Protein 3D9O (pdb70)

Foldseek 3Di:
DLLVVLLVLVVVCVADPDDPVSVVNLVSQVVCVVVNLSVLVSLLVCLQPDDLRCLLVSVVSLLSNLVVQCVPPNLVRRPRLVSNLVCVVVSLVSSVSHPPVCLVSVVVSLVVCPVVVSDDCVSSVVSVCSVVD/DLVVLLLVLVVVCVADPDDPVSVSNLVSCVVVVVPVLSSLVSLLVCLQDDDLRCLLVSVVSLVSNLVVQCVPVNLVRRPRQVSNLPCVVVSLVSSVSHPPVCLVVVVVSLVVCVVVVSDPPVSSVVSNCSVVVVD/DDDDPVDDD

Nearest PDB structures (foldseek):
  3d9n-assembly1_A  TM=1.002E+00  e=9.506E-17  Homo sapiens
  3d9p-assembly2_A  TM=1.001E+00  e=1.555E-16  Homo sapiens
  3d9i-assembly2_B  TM=9.993E-01  e=6.163E-16  Homo sapiens
  6xkb-assembly4_D  TM=1.001E+00  e=2.590E-14  Homo sapiens
  2diw-assembly1_A  TM=9.611E-01  e=1.079E-13  Homo sapiens

Secondary structure (DSSP, 8-state):
-HHHHHHHHHHT---PSPPS---HHHHHHHHTGGGHHHHHHHHHHHHHHS-GGGHHHHHHHHHHHHHHHHHHH-TTT-SHHHHHHTTHHHHHHHHTTS-GGGHHHHHHHHHHHHHTTSS-HHHHHHHH--TT-/-HHHHHHHHHHT---PSPBS---HHHHHHHHTGGGHHHHHHHHHHHHHHS-GGGHHHHHHHHHHHHHHHHHHH-TTT-SHHHHHHHTHHHHHHHHTTS-GGGHHHHHHHHHHHHHTTSS-HHHHHHHH--TTTT-/-B--TTS--

InterPro domains:
  IPR000504 RNA recognition motif domain [PF00076] (479-544)
  IPR000504 RNA recognition motif domain [PS50102] (477-551)
  IPR000504 RNA recognition motif domain [SM00360] (478-547)
  IPR006569 CID domain [PF04818] (6-131)
  IPR006569 CID domain [PS51391] (1-139)
  IPR006569 CID domain [SM00582] (6-136)
  IPR008942 ENTH/VHS [G3DSA:1.25.40.90] (1-138)
  IPR008942 ENTH/VHS [SSF48464] (1-141)
  IPR012677 Nucleotide-binding alpha-beta plait domain superfamily [G3DSA:3.30.70.330] (363-560)
  IPR034370 SCAF8, RNA recognition motif [cd12462] (475-553)
  IPR035979 RNA-binding domain superfamily [SSF54928] (420-549)
  IPR051485 SR-related and CTD-associated factor [PTHR23140] (10-1185)

B-factor: mean 33.71, std 6.01, range [18.63, 78.08]

Structure (mmCIF, N/CA/C/O backbone):
data_3D9O
#
_entry.id   3D9O
#
_cell.length_a   57.444
_cell.length_b   57.444
_cell.length_c   107.675
_cell.angle_alpha   90.00
_cell.angle_beta   90.00
_cell.angle_gamma   90.00
#
_symmetry.space_group_name_H-M   'P 43'
#
loop_
_entity.id
_entity.type
_entity.pdbx_description
1 polymer 'RNA-binding protein 16'
2 polymer CTD-PEPTIDE
3 non-polymer 'AMMONIUM ION'
4 non-polymer 'SULFATE ION'
5 water water
#
loop_
_atom_site.group_PDB
_atom_site.id
_atom_site.type_symbol
_atom_site.label_atom_id
_atom_site.label_alt_id
_atom_site.label_comp_id
_atom_site.label_asym_id
_atom_site.label_entity_id
_atom_site.label_seq_id
_atom_site.pdbx_PDB_ins_code
_atom_site.Cartn_x
_atom_site.Cartn_y
_atom_site.Cartn_z
_atom_site.occupancy
_atom_site.B_iso_or_equiv
_atom_site.auth_seq_id
_atom_site.auth_comp_id
_atom_site.auth_asym_id
_atom_site.auth_atom_id
_atom_site.pd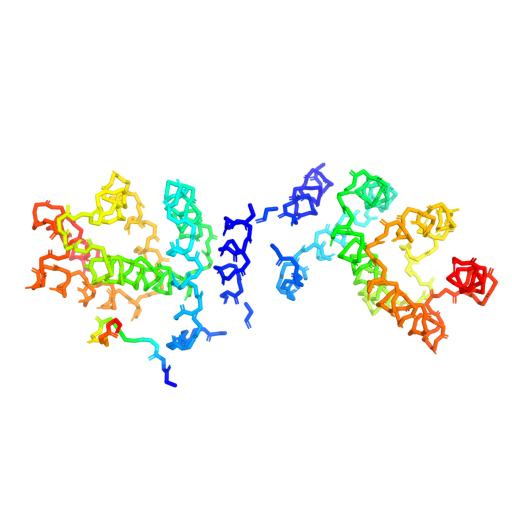bx_PDB_model_num
ATOM 1 N N . GLU A 1 2 ? 56.448 7.456 0.419 1.00 42.09 2 GLU A N 1
ATOM 2 C CA . GLU A 1 2 ? 55.844 6.721 -0.745 1.00 42.00 2 GLU A CA 1
ATOM 3 C C . GLU A 1 2 ? 54.488 6.143 -0.334 1.00 41.82 2 GLU A C 1
ATOM 4 O O . GLU A 1 2 ? 53.448 6.783 -0.518 1.00 41.74 2 GLU A O 1
ATOM 10 N N . ALA A 1 3 ? 54.507 4.941 0.236 1.00 41.75 3 ALA A N 1
ATOM 11 C CA . ALA A 1 3 ? 53.307 4.347 0.833 1.00 41.69 3 ALA A CA 1
ATOM 12 C C . ALA A 1 3 ? 52.740 5.220 1.960 1.00 41.54 3 ALA A C 1
ATOM 13 O O . ALA A 1 3 ? 51.526 5.228 2.193 1.00 41.72 3 ALA A O 1
ATOM 15 N N . VAL A 1 4 ? 53.617 5.960 2.645 1.00 41.40 4 VAL A N 1
ATOM 16 C CA . VAL A 1 4 ? 53.204 6.778 3.796 1.00 41.37 4 VAL A CA 1
ATOM 17 C C . VAL A 1 4 ? 52.618 8.125 3.336 1.00 40.88 4 VAL A C 1
ATOM 18 O O . VAL A 1 4 ? 51.683 8.633 3.958 1.00 41.22 4 VAL A O 1
ATOM 22 N N . LYS A 1 5 ? 53.160 8.688 2.249 1.00 40.46 5 LYS A N 1
ATOM 23 C CA . LYS A 1 5 ? 52.566 9.869 1.582 1.00 39.58 5 LYS A CA 1
ATOM 24 C C . LYS A 1 5 ? 51.058 9.662 1.355 1.00 38.77 5 LYS A C 1
ATOM 25 O O . LYS A 1 5 ? 50.241 10.541 1.734 1.00 38.97 5 LYS A O 1
ATOM 31 N N . THR A 1 6 ? 50.716 8.466 0.839 1.00 37.37 6 THR A N 1
ATOM 32 C CA . THR A 1 6 ? 49.331 8.032 0.602 1.00 36.04 6 THR A CA 1
ATOM 33 C C . THR A 1 6 ? 48.515 7.786 1.884 1.00 34.99 6 THR A C 1
ATOM 34 O O . THR A 1 6 ? 47.358 8.214 1.967 1.00 34.29 6 THR A O 1
ATOM 38 N N . PHE A 1 7 ? 49.097 7.083 2.864 1.00 34.18 7 PHE A N 1
ATOM 39 C CA . PHE A 1 7 ? 48.392 6.811 4.126 1.00 33.02 7 PHE A CA 1
ATOM 40 C C . PHE A 1 7 ? 48.039 8.102 4.873 1.00 32.78 7 PHE A C 1
ATOM 41 O O . PHE A 1 7 ? 46.924 8.249 5.366 1.00 32.85 7 PHE A O 1
ATOM 49 N N . ASN A 1 8 ? 49.005 9.019 4.965 1.00 32.45 8 ASN A N 1
ATOM 50 C CA . ASN A 1 8 ? 48.765 10.364 5.486 1.00 32.59 8 ASN A CA 1
ATOM 51 C C . ASN A 1 8 ? 47.600 11.071 4.786 1.00 32.48 8 ASN A C 1
ATOM 52 O O . ASN A 1 8 ? 46.785 11.715 5.444 1.00 32.26 8 ASN A O 1
ATOM 57 N N . SER A 1 9 ? 47.534 10.933 3.459 1.00 32.53 9 SER A N 1
ATOM 58 C CA . SER A 1 9 ? 46.430 11.481 2.653 1.00 32.82 9 SER A CA 1
ATOM 59 C C . SER A 1 9 ? 45.056 10.935 3.066 1.00 33.01 9 SER A C 1
ATOM 60 O O . SER A 1 9 ? 44.072 11.734 3.216 1.00 32.86 9 SER A O 1
ATOM 63 N N . GLU A 1 10 ? 44.999 9.582 3.251 1.00 32.68 10 GLU A N 1
ATOM 64 C CA . GLU A 1 10 ? 43.729 8.945 3.626 1.00 32.90 10 GLU A CA 1
ATOM 65 C C . GLU A 1 10 ? 43.307 9.315 5.045 1.00 32.71 10 GLU A C 1
ATOM 66 O O . GLU A 1 10 ? 42.120 9.676 5.270 1.00 32.37 10 GLU A O 1
ATOM 72 N N . LEU A 1 11 ? 44.291 9.218 5.984 1.00 32.29 11 LEU A N 1
ATOM 73 C CA . LEU A 1 11 ? 44.072 9.573 7.394 1.00 31.99 11 LEU A CA 1
ATOM 74 C C . LEU A 1 11 ? 43.590 11.015 7.593 1.00 32.43 11 LEU A C 1
ATOM 75 O O . LEU A 1 11 ? 42.577 11.255 8.242 1.00 32.46 11 LEU A O 1
ATOM 80 N N . TYR A 1 12 ? 44.323 11.976 7.049 1.00 32.73 12 TYR A N 1
ATOM 81 C CA . TYR A 1 12 ? 43.976 13.379 7.261 1.00 33.59 12 TYR A CA 1
ATOM 82 C C . TYR A 1 12 ? 42.722 13.820 6.501 1.00 34.34 12 TYR A C 1
ATOM 83 O O . TYR A 1 12 ? 42.128 14.839 6.843 1.00 34.36 12 TYR A O 1
ATOM 92 N N . SER A 1 13 ? 42.306 13.030 5.510 1.00 35.19 13 SER A N 1
ATOM 93 C CA . SER A 1 13 ? 41.033 13.269 4.810 1.00 36.63 13 SER A CA 1
ATOM 94 C C . SER A 1 13 ? 39.800 13.028 5.703 1.00 37.42 13 SER A C 1
ATOM 95 O O . SER A 1 13 ? 38.668 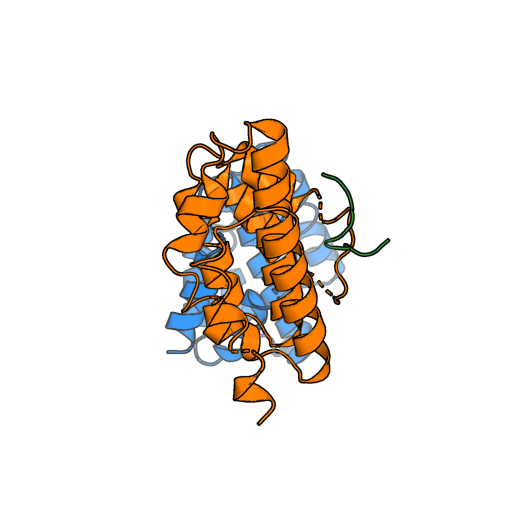13.276 5.282 1.00 37.62 13 SER A O 1
ATOM 98 N N . LEU A 1 14 ? 40.030 12.561 6.933 1.00 38.83 14 LEU A N 1
ATOM 99 C CA . LEU A 1 14 ? 38.970 12.442 7.938 1.00 40.12 14 LEU A CA 1
ATOM 100 C C . LEU A 1 14 ? 38.373 13.794 8.341 1.00 41.73 14 LEU A C 1
ATOM 101 O O . LEU A 1 14 ? 37.213 13.873 8.761 1.00 41.40 14 LEU A O 1
ATOM 114 N N . ASP A 1 16 ? 37.525 16.289 6.603 1.00 46.17 16 ASP A N 1
ATOM 115 C CA . ASP A 1 16 ? 36.520 16.785 5.673 1.00 46.32 16 ASP A CA 1
ATOM 116 C C . ASP A 1 16 ? 35.145 16.187 5.985 1.00 46.41 16 ASP A C 1
ATOM 117 O O . ASP A 1 16 ? 34.177 16.433 5.259 1.00 46.10 16 ASP A O 1
ATOM 130 N N . LYS A 1 18 ? 31.976 14.551 8.895 1.00 44.26 18 LYS A N 1
ATOM 131 C CA . LYS A 1 18 ? 31.288 14.630 10.180 1.00 43.16 18 LYS A CA 1
ATOM 132 C C . LYS A 1 18 ? 31.089 13.186 10.710 1.00 42.42 18 LYS A C 1
ATOM 133 O O . LYS A 1 18 ? 30.444 12.402 10.120 1.00 42.13 18 LYS A O 1
ATOM 139 N N . PRO A 1 19 ? 31.821 12.853 11.830 1.00 41.41 19 PRO A N 1
ATOM 140 C CA . PRO A 1 19 ? 31.738 11.542 12.503 1.00 40.78 19 PRO A CA 1
ATOM 141 C C . PRO A 1 19 ? 30.301 11.193 12.957 1.00 40.15 19 PRO A C 1
ATOM 142 O O . PRO A 1 19 ? 29.502 12.103 13.197 1.00 39.95 19 PRO A O 1
ATOM 146 N N . PRO A 1 20 ? 29.962 9.884 13.076 1.00 39.68 20 PRO A N 1
ATOM 147 C CA . PRO A 1 20 ? 30.815 8.697 12.909 1.00 39.23 20 PRO A CA 1
ATOM 148 C C . PRO A 1 20 ? 31.339 8.531 11.481 1.00 38.75 20 PRO A C 1
ATOM 149 O O . PRO A 1 20 ? 30.646 8.872 10.511 1.00 38.57 20 PRO A O 1
ATOM 153 N N . ILE A 1 21 ? 32.569 8.036 11.383 1.00 38.29 21 ILE A N 1
ATOM 154 C CA . ILE A 1 21 ? 33.243 7.781 10.111 1.00 37.94 21 ILE A CA 1
ATOM 155 C C . ILE A 1 21 ? 32.740 6.473 9.492 1.00 38.27 21 ILE A C 1
ATOM 156 O O . ILE A 1 21 ? 32.536 5.484 10.199 1.00 38.19 21 ILE A O 1
ATOM 161 N N . SER A 1 22 ? 32.551 6.489 8.173 1.00 38.51 22 SER A N 1
ATOM 162 C CA . SER A 1 22 ? 32.063 5.334 7.420 1.00 38.64 22 SER A CA 1
ATOM 163 C C . SER A 1 22 ? 33.024 4.152 7.484 1.00 38.71 22 SER A C 1
ATOM 164 O O . SER A 1 22 ? 34.240 4.341 7.513 1.00 38.53 22 SER A O 1
ATOM 167 N N . LYS A 1 23 ? 32.464 2.941 7.488 1.00 39.03 23 LYS A N 1
ATOM 168 C CA . LYS A 1 23 ? 33.248 1.703 7.475 1.00 39.02 23 LYS A CA 1
ATOM 169 C C . LYS A 1 23 ? 34.187 1.671 6.274 1.00 38.11 23 LYS A C 1
ATOM 170 O O . LYS A 1 23 ? 35.345 1.282 6.393 1.00 38.22 23 LYS A O 1
ATOM 176 N N . ALA A 1 24 ? 33.676 2.101 5.126 1.00 37.42 24 ALA A N 1
ATOM 177 C CA . ALA A 1 24 ? 34.450 2.133 3.888 1.00 36.62 24 ALA A CA 1
ATOM 178 C C . ALA A 1 24 ? 35.729 2.963 4.007 1.00 35.81 24 ALA A C 1
ATOM 179 O O . ALA A 1 24 ? 36.786 2.540 3.546 1.00 35.59 24 ALA A O 1
ATOM 181 N N . LYS A 1 25 ? 35.620 4.147 4.605 1.00 34.91 25 LYS A N 1
ATOM 182 C CA . LYS A 1 25 ? 36.774 5.023 4.794 1.00 34.61 25 LYS A CA 1
ATOM 183 C C . LYS A 1 25 ? 37.777 4.423 5.781 1.00 34.33 25 LYS A C 1
ATOM 184 O O . LYS A 1 25 ? 38.987 4.481 5.552 1.00 34.05 25 LYS A O 1
ATOM 203 N N . THR A 1 27 ? 38.231 1.303 6.383 1.00 34.15 27 THR A N 1
ATOM 204 C CA . THR A 1 27 ? 38.840 0.177 5.657 1.00 33.67 27 THR A CA 1
ATOM 205 C C . THR A 1 27 ? 39.948 0.679 4.728 1.00 32.96 27 THR A C 1
ATOM 206 O O . THR A 1 27 ? 41.034 0.113 4.684 1.00 32.95 27 THR A O 1
ATOM 210 N N . GLN A 1 28 ? 39.672 1.755 3.994 1.00 32.58 28 GLN A N 1
ATOM 211 C CA . GLN A 1 28 ? 40.684 2.363 3.135 1.00 31.99 28 GLN A CA 1
ATOM 212 C C . GLN A 1 28 ? 41.904 2.868 3.920 1.00 31.24 28 GLN A C 1
ATOM 213 O O . GLN A 1 28 ? 43.045 2.689 3.483 1.00 30.99 28 GLN A O 1
ATOM 219 N N . ILE A 1 29 ? 41.670 3.465 5.090 1.00 30.12 29 ILE A N 1
ATOM 220 C CA . ILE A 1 29 ? 42.763 3.868 5.984 1.00 29.34 29 ILE A CA 1
ATOM 221 C C . ILE A 1 29 ? 43.550 2.642 6.432 1.00 28.68 29 ILE A C 1
ATOM 222 O O . ILE A 1 29 ? 44.784 2.620 6.384 1.00 27.54 29 ILE A O 1
ATOM 227 N N . THR A 1 30 ? 42.833 1.610 6.857 1.00 28.63 30 THR A N 1
ATOM 228 C CA . THR A 1 30 ? 43.492 0.426 7.404 1.00 29.56 30 THR A CA 1
ATOM 229 C C . THR A 1 30 ? 44.345 -0.274 6.337 1.00 29.56 30 THR A C 1
ATOM 230 O O . THR A 1 30 ? 45.495 -0.633 6.590 1.00 29.46 30 THR A O 1
ATOM 234 N N . LYS A 1 31 ? 43.776 -0.451 5.148 1.00 29.88 31 LYS A N 1
ATOM 235 C CA . LYS A 1 31 ? 44.512 -1.082 4.049 1.00 30.87 31 LYS A CA 1
ATOM 236 C C . LYS A 1 31 ? 45.769 -0.304 3.666 1.00 30.91 31 LYS A C 1
ATOM 237 O O . LYS A 1 31 ? 46.828 -0.905 3.453 1.00 31.43 31 LYS A O 1
ATOM 243 N N . ALA A 1 32 ? 45.653 1.025 3.598 1.00 30.79 32 ALA A N 1
ATOM 244 C CA . ALA A 1 32 ? 46.807 1.905 3.368 1.00 30.79 32 ALA A CA 1
ATOM 245 C C . ALA A 1 32 ? 47.910 1.757 4.428 1.00 30.67 32 ALA A C 1
ATOM 246 O O . ALA A 1 32 ? 49.094 1.903 4.127 1.00 30.44 32 ALA A O 1
ATOM 248 N N . ALA A 1 33 ? 47.519 1.482 5.668 1.00 30.79 33 ALA A N 1
ATOM 249 C CA . ALA A 1 33 ? 48.477 1.263 6.738 1.00 31.42 33 ALA A CA 1
ATOM 250 C C . ALA A 1 33 ? 49.182 -0.086 6.561 1.00 31.85 33 ALA A C 1
ATOM 251 O O . ALA A 1 33 ? 50.403 -0.158 6.646 1.00 31.73 33 ALA A O 1
ATOM 253 N N . ILE A 1 34 ? 48.395 -1.130 6.297 1.00 32.80 34 ILE A N 1
ATOM 254 C CA . ILE A 1 34 ? 48.892 -2.508 6.152 1.00 34.32 34 ILE A CA 1
ATOM 255 C C . ILE A 1 34 ? 49.831 -2.641 4.957 1.00 35.03 34 ILE A C 1
ATOM 256 O O . ILE A 1 34 ? 50.773 -3.430 4.989 1.00 35.87 34 ILE A O 1
ATOM 261 N N . LYS A 1 35 ? 49.571 -1.856 3.915 1.00 35.65 35 LYS A N 1
ATOM 262 C CA . LYS A 1 35 ? 50.455 -1.765 2.753 1.00 36.46 35 LYS A CA 1
ATOM 263 C C . LYS A 1 35 ? 51.786 -1.110 3.113 1.00 36.33 35 LYS A C 1
ATOM 264 O O . LYS A 1 35 ? 52.838 -1.472 2.575 1.00 36.34 35 LYS A O 1
ATOM 270 N N . ALA A 1 36 ? 51.730 -0.150 4.032 1.00 36.40 36 ALA A N 1
ATOM 271 C CA . ALA A 1 36 ? 52.906 0.612 4.436 1.00 36.38 36 ALA A CA 1
ATOM 272 C C . ALA A 1 36 ? 53.656 -0.050 5.593 1.00 36.39 36 ALA A C 1
ATOM 273 O O . ALA A 1 3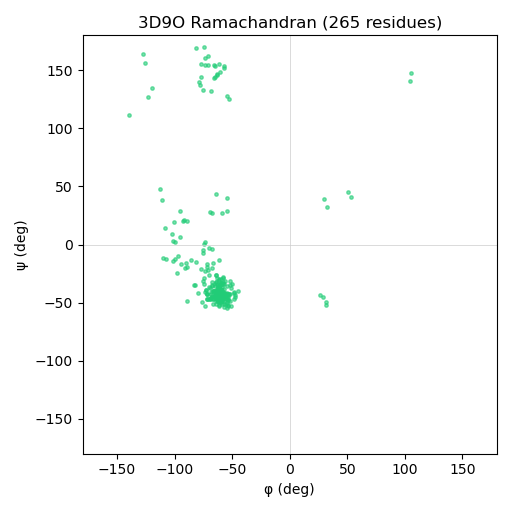6 ? 54.440 0.608 6.279 1.00 36.02 36 ALA A O 1
ATOM 275 N N . ILE A 1 37 ? 53.421 -1.349 5.786 1.00 36.61 37 ILE A N 1
ATOM 276 C CA . ILE A 1 37 ? 53.957 -2.105 6.935 1.00 37.00 37 ILE A CA 1
ATOM 277 C C . ILE A 1 37 ? 55.491 -2.034 7.030 1.00 36.81 37 ILE A C 1
ATOM 278 O O . ILE A 1 37 ? 56.050 -2.016 8.130 1.00 36.65 37 ILE A O 1
ATOM 283 N N . LYS A 1 38 ? 56.151 -1.981 5.870 1.00 36.67 38 LYS A N 1
ATOM 284 C CA . LYS A 1 38 ? 57.596 -1.757 5.775 1.00 36.57 38 LYS A CA 1
ATOM 285 C C . LYS A 1 38 ? 58.014 -0.529 6.592 1.00 36.29 38 LYS A C 1
ATOM 286 O O . LYS A 1 38 ? 59.073 -0.530 7.226 1.00 36.27 38 LYS A O 1
ATOM 292 N N . PHE A 1 39 ? 57.156 0.497 6.586 1.00 35.96 39 PHE A N 1
ATOM 293 C CA . PHE A 1 39 ? 57.381 1.749 7.318 1.00 35.63 39 PHE A CA 1
ATOM 294 C C . PHE A 1 39 ? 56.406 1.918 8.503 1.00 35.23 39 PHE A C 1
ATOM 295 O O . PHE A 1 39 ? 55.953 3.028 8.785 1.00 34.84 39 PHE A O 1
ATOM 303 N N . TYR A 1 40 ? 56.112 0.821 9.205 1.00 34.89 40 TYR A N 1
ATOM 304 C CA . TYR A 1 40 ? 55.139 0.828 10.309 1.00 34.59 40 TYR A CA 1
ATOM 305 C C . TYR A 1 40 ? 55.392 1.913 11.357 1.00 34.62 40 TYR A C 1
ATOM 306 O O . TYR A 1 40 ? 54.445 2.480 11.906 1.00 34.69 40 TYR A O 1
ATOM 315 N N . LYS A 1 41 ? 56.664 2.209 11.612 1.00 34.83 41 LYS A N 1
ATOM 316 C CA . LYS A 1 41 ? 57.060 3.253 12.563 1.00 34.73 41 LYS A CA 1
ATOM 317 C C . LYS A 1 41 ? 56.561 4.639 12.131 1.00 34.85 41 LYS A C 1
ATOM 318 O O . LYS A 1 41 ? 56.163 5.452 12.970 1.00 34.66 41 LYS A O 1
ATOM 324 N N . HIS A 1 42 ? 56.578 4.892 10.822 1.00 34.96 42 HIS A N 1
ATOM 325 C CA . HIS A 1 42 ? 56.060 6.143 10.257 1.00 35.03 42 HIS A CA 1
ATOM 326 C C . HIS A 1 42 ? 54.530 6.198 10.307 1.00 34.64 42 HIS A C 1
ATOM 327 O O . HIS A 1 42 ? 53.951 7.248 10.592 1.00 34.61 42 HIS A O 1
ATOM 334 N N . VAL A 1 43 ? 53.885 5.065 10.034 1.00 34.16 43 VAL A N 1
ATOM 335 C CA . VAL A 1 43 ? 52.428 4.943 10.162 1.00 33.58 43 VAL A CA 1
ATOM 336 C C . VAL A 1 43 ? 51.979 5.253 11.591 1.00 33.29 43 VAL A C 1
ATOM 337 O O . VAL A 1 43 ? 51.044 6.025 11.795 1.00 33.35 43 VAL A O 1
ATOM 341 N N . VAL A 1 44 ? 52.653 4.659 12.577 1.00 33.13 44 VAL A N 1
ATOM 342 C CA . VAL A 1 44 ? 52.306 4.872 13.985 1.00 32.84 44 VAL A CA 1
ATOM 343 C C . VAL A 1 44 ? 52.488 6.344 14.382 1.00 33.04 44 VAL A C 1
ATOM 344 O O . VAL A 1 44 ? 51.584 6.937 14.969 1.00 32.66 44 VAL A O 1
ATOM 348 N N . GLN A 1 45 ? 53.643 6.920 14.034 1.00 33.25 45 GLN A N 1
ATOM 349 C CA . GLN A 1 45 ? 53.963 8.326 14.313 1.00 33.89 45 GLN A CA 1
ATOM 350 C C . GLN A 1 45 ? 52.881 9.274 13.782 1.00 33.74 45 GLN A C 1
ATOM 351 O O . GLN A 1 45 ? 52.437 10.188 14.489 1.00 33.78 45 GLN A O 1
ATOM 357 N N . SER A 1 46 ? 52.465 9.035 12.539 1.00 33.18 46 SER A N 1
ATOM 358 C CA . SER A 1 46 ? 51.425 9.816 11.873 1.00 33.46 46 SER A CA 1
ATOM 359 C C . SER A 1 46 ? 50.069 9.787 12.597 1.00 32.65 46 SER A C 1
ATOM 360 O O . SER A 1 46 ? 49.437 10.827 12.777 1.00 32.89 46 SER A O 1
ATOM 363 N N . VAL A 1 47 ? 49.630 8.601 13.006 1.00 31.92 47 VAL A N 1
ATOM 364 C CA . VAL A 1 47 ? 48.368 8.447 13.750 1.00 31.40 47 VAL A CA 1
ATOM 365 C C . VAL A 1 47 ? 48.426 9.197 15.085 1.00 30.91 47 VAL A C 1
ATOM 366 O O . VAL A 1 47 ? 47.473 9.858 15.487 1.00 30.69 47 VAL A O 1
ATOM 370 N N . GLU A 1 48 ? 49.561 9.076 15.764 1.00 31.09 48 GLU A N 1
ATOM 371 C CA . GLU A 1 48 ? 49.797 9.738 17.052 1.00 30.73 48 GLU A CA 1
ATOM 372 C C . GLU A 1 48 ? 49.768 11.266 16.931 1.00 31.03 48 GLU A C 1
ATOM 373 O O . GLU A 1 48 ? 49.132 11.957 17.735 1.00 30.94 48 GLU A O 1
ATOM 379 N N . LYS A 1 49 ? 50.442 11.786 15.912 1.00 30.85 49 LYS A N 1
ATOM 380 C CA . LYS A 1 49 ? 50.409 13.213 15.618 1.00 31.21 49 LYS A CA 1
ATOM 381 C C . LYS A 1 49 ? 49.002 13.695 15.260 1.00 30.72 49 LYS A C 1
ATOM 382 O O . LYS A 1 49 ? 48.605 14.789 15.657 1.00 30.91 49 LYS A O 1
ATOM 388 N N . PHE A 1 50 ? 48.244 12.865 14.543 1.00 30.51 50 PHE A N 1
ATOM 389 C CA . PHE A 1 50 ? 46.865 13.202 14.192 1.00 30.15 50 PHE A CA 1
ATOM 390 C C . PHE A 1 50 ? 46.031 13.342 15.469 1.00 29.87 50 PHE A C 1
ATOM 391 O O . PHE A 1 50 ? 45.288 14.307 15.624 1.00 29.75 50 PHE A O 1
ATOM 399 N N . ILE A 1 51 ? 46.188 12.386 16.385 1.00 29.90 51 ILE A N 1
ATOM 400 C CA . ILE A 1 51 ? 45.471 12.379 17.663 1.00 29.35 51 ILE A CA 1
ATOM 401 C C . ILE A 1 51 ? 45.883 13.575 18.524 1.00 29.73 51 ILE A C 1
ATOM 402 O O . ILE A 1 51 ? 45.046 14.205 19.172 1.00 29.16 51 ILE A O 1
ATOM 407 N N . GLN A 1 52 ? 47.172 13.899 18.506 1.00 30.33 52 GLN A N 1
ATOM 408 C CA . GLN A 1 52 ? 47.692 15.011 19.299 1.00 31.17 52 GLN A CA 1
ATOM 409 C C . GLN A 1 52 ? 47.097 16.345 18.828 1.00 31.00 52 GLN A C 1
ATOM 410 O O . GLN A 1 52 ? 46.694 17.164 19.646 1.00 30.92 52 GLN A O 1
ATOM 416 N N . LYS A 1 53 ? 47.009 16.528 17.513 1.00 31.57 53 LYS A N 1
ATOM 417 C CA . LYS A 1 53 ? 46.720 17.847 16.924 1.00 32.45 53 LYS A CA 1
ATOM 418 C C . LYS A 1 53 ? 45.279 18.079 16.450 1.00 32.54 53 LYS A C 1
ATOM 419 O O . LYS A 1 53 ? 44.888 19.219 16.200 1.00 32.86 53 LYS A O 1
ATOM 425 N N . CYS A 1 54 ? 44.502 17.005 16.331 1.00 32.94 54 CYS A N 1
ATOM 426 C CA . CYS A 1 54 ? 43.139 17.082 15.801 1.00 33.04 54 CYS A CA 1
ATOM 427 C C . CYS A 1 54 ? 42.152 17.703 16.785 1.00 33.14 54 CYS A C 1
ATOM 428 O O . CYS A 1 54 ? 42.398 17.736 17.993 1.00 33.39 54 CYS A O 1
ATOM 431 N N . LYS A 1 55 ? 41.032 18.174 16.244 1.00 32.98 55 LYS A N 1
ATOM 432 C CA . LYS A 1 55 ? 39.930 18.733 17.022 1.00 33.00 55 LYS A CA 1
ATOM 433 C C . LYS A 1 55 ? 39.276 17.664 17.905 1.00 32.63 55 LYS A C 1
ATOM 434 O O . LYS A 1 55 ? 39.339 16.468 17.577 1.00 32.33 55 LYS A O 1
ATOM 440 N N . PRO A 1 56 ? 38.648 18.086 19.028 1.00 32.26 56 PRO A N 1
ATOM 441 C CA . PRO A 1 56 ? 38.074 17.127 19.982 1.00 32.13 56 PRO A CA 1
ATOM 442 C C . PRO A 1 56 ? 37.173 16.054 19.354 1.00 32.05 56 PRO A C 1
ATOM 443 O O . PRO A 1 56 ? 37.164 14.920 19.831 1.00 31.69 56 PRO A O 1
ATOM 447 N N . GLU A 1 57 ? 36.437 16.411 18.299 1.00 31.96 57 GLU A N 1
ATOM 448 C CA . GLU A 1 57 ? 35.506 15.484 17.632 1.00 31.96 57 GLU A CA 1
ATOM 449 C C . GLU A 1 57 ? 36.173 14.311 16.898 1.00 31.55 57 GLU A C 1
ATOM 450 O O . GLU A 1 57 ? 35.515 13.299 16.618 1.00 31.73 57 GLU A O 1
ATOM 456 N N . TYR A 1 58 ? 37.462 14.454 16.584 1.00 31.16 58 TYR A N 1
ATOM 457 C CA . TYR A 1 58 ? 38.207 13.408 15.874 1.00 30.91 58 TYR A CA 1
ATOM 458 C C . TYR A 1 58 ? 39.084 12.521 16.760 1.00 31.06 58 TYR A C 1
ATOM 459 O O . TYR A 1 58 ? 39.781 11.631 16.253 1.00 30.48 58 TYR A O 1
ATOM 468 N N . LYS A 1 59 ? 39.054 12.758 18.071 1.00 31.10 59 LYS A N 1
ATOM 469 C CA . LYS A 1 59 ? 39.820 11.934 19.004 1.00 31.44 59 LYS A CA 1
ATOM 470 C C . LYS A 1 59 ? 39.352 10.482 18.939 1.00 31.38 59 LYS A C 1
ATOM 471 O O . LYS A 1 59 ? 40.160 9.573 18.732 1.00 31.79 59 LYS A O 1
ATOM 477 N N . VAL A 1 60 ? 38.049 10.263 19.093 1.00 31.23 60 VAL A N 1
ATOM 478 C CA . VAL A 1 60 ? 37.506 8.899 19.004 1.00 31.17 60 VAL A CA 1
ATOM 479 C C . VAL A 1 60 ? 37.708 8.233 17.622 1.00 30.69 60 VAL A C 1
ATOM 480 O O . VAL A 1 60 ? 38.125 7.072 17.571 1.00 30.71 60 VAL A O 1
ATOM 484 N N . PRO A 1 61 ? 37.413 8.949 16.511 1.00 30.64 61 PRO A N 1
ATOM 485 C CA . PRO A 1 61 ? 37.867 8.515 15.187 1.00 30.64 61 PRO A CA 1
ATOM 486 C C . PRO A 1 61 ? 39.353 8.149 15.132 1.00 30.60 61 PRO A C 1
ATOM 487 O O . PRO A 1 61 ? 39.710 7.142 14.513 1.00 31.06 61 PRO A O 1
ATOM 491 N N . GLY A 1 62 ? 40.204 8.933 15.788 1.00 29.91 62 GLY A N 1
ATOM 492 C CA . GLY A 1 62 ? 41.631 8.627 15.837 1.00 29.50 62 GLY A CA 1
ATOM 493 C C . GLY A 1 62 ? 41.909 7.295 16.513 1.00 29.39 62 GLY A C 1
ATOM 494 O O . GLY A 1 62 ? 42.730 6.517 16.037 1.00 29.33 62 GLY A O 1
ATOM 495 N N . LEU A 1 63 ? 41.211 7.043 17.622 1.00 29.37 63 LEU A N 1
ATOM 496 C CA . LEU A 1 63 ? 41.319 5.792 18.356 1.00 29.89 63 LEU A CA 1
ATOM 497 C C . LEU A 1 63 ? 40.776 4.631 17.514 1.00 30.04 63 LEU A C 1
ATOM 498 O O . LEU A 1 63 ? 41.356 3.550 17.511 1.00 29.67 63 LEU A O 1
ATOM 503 N N . TYR A 1 64 ? 39.674 4.862 16.803 1.00 29.87 64 TYR A N 1
ATOM 504 C CA . TYR A 1 64 ? 39.135 3.841 15.906 1.00 30.74 64 TYR A CA 1
ATOM 505 C C . TYR A 1 64 ? 40.151 3.444 14.826 1.00 30.37 64 TYR A C 1
ATOM 506 O O . TYR A 1 64 ? 40.187 2.293 14.410 1.00 30.80 64 TYR A O 1
ATOM 515 N N . VAL A 1 65 ? 40.979 4.393 14.389 1.00 30.27 65 VAL A N 1
ATOM 516 C CA . VAL A 1 65 ? 42.057 4.091 13.445 1.00 29.83 65 VAL A CA 1
ATOM 517 C C . VAL A 1 65 ? 43.099 3.130 14.043 1.00 30.24 65 VAL A C 1
ATOM 518 O O . VAL A 1 65 ? 43.485 2.147 13.396 1.00 29.50 65 VAL A O 1
ATOM 522 N N . ILE A 1 66 ? 43.561 3.418 15.262 1.00 30.39 66 ILE A N 1
ATOM 523 C CA . ILE A 1 66 ? 44.471 2.493 15.967 1.00 30.87 66 ILE A CA 1
ATOM 524 C C . ILE A 1 66 ? 43.816 1.107 16.092 1.00 30.79 66 ILE A C 1
ATOM 525 O O . ILE A 1 66 ? 44.415 0.086 15.721 1.00 30.57 66 ILE A O 1
ATOM 530 N N . ASP A 1 67 ? 42.587 1.092 16.604 1.00 30.33 67 ASP A N 1
ATOM 531 C CA . ASP A 1 67 ? 41.825 -0.143 16.793 1.00 31.18 67 ASP A CA 1
ATOM 532 C C . ASP A 1 67 ? 41.729 -0.945 15.496 1.00 31.12 67 ASP A C 1
ATOM 533 O O . ASP A 1 67 ? 42.061 -2.134 15.456 1.00 30.85 67 ASP A O 1
ATOM 538 N N . SER A 1 68 ? 41.282 -0.282 14.432 1.00 30.48 68 SER A N 1
ATOM 539 C CA . SER A 1 68 ? 41.103 -0.940 13.140 1.00 30.80 68 SER A CA 1
ATOM 540 C C . SER A 1 68 ? 42.415 -1.521 12.595 1.00 30.65 68 SER A C 1
ATOM 541 O O . SER A 1 68 ? 42.443 -2.654 12.092 1.00 31.01 68 SER A O 1
ATOM 544 N N . ILE A 1 69 ? 43.493 -0.751 12.712 1.00 30.44 69 ILE A N 1
ATOM 545 C CA . ILE A 1 69 ? 44.810 -1.152 12.198 1.00 30.69 69 ILE A CA 1
ATOM 546 C C . ILE A 1 69 ? 45.356 -2.354 12.970 1.00 30.90 69 ILE A C 1
ATOM 547 O O . ILE A 1 69 ? 45.756 -3.366 12.378 1.00 30.98 69 ILE A O 1
ATOM 552 N N . VAL A 1 70 ? 45.363 -2.238 14.296 1.00 31.01 70 VAL A N 1
ATOM 553 C CA . VAL A 1 70 ? 45.885 -3.299 15.147 1.00 31.45 70 VAL A CA 1
ATOM 554 C C . VAL A 1 70 ? 45.069 -4.584 14.975 1.00 31.41 70 VAL A C 1
ATOM 555 O O . VAL A 1 70 ? 45.639 -5.669 14.817 1.00 31.09 70 VAL A O 1
ATOM 559 N N . ARG A 1 71 ? 43.747 -4.458 14.952 1.00 31.76 71 ARG A N 1
ATOM 560 C CA . ARG A 1 71 ? 42.881 -5.627 14.794 1.00 32.76 71 ARG A CA 1
ATOM 561 C C . ARG A 1 71 ? 43.081 -6.335 13.448 1.00 31.98 71 ARG A C 1
ATOM 562 O O . ARG A 1 71 ? 43.209 -7.566 13.403 1.00 31.54 71 ARG A O 1
ATOM 570 N N . GLN A 1 72 ? 43.141 -5.566 12.362 1.00 31.16 72 GLN A N 1
ATOM 571 C CA . GLN A 1 72 ? 43.383 -6.136 11.038 1.00 30.75 72 GLN A CA 1
ATOM 572 C C . GLN A 1 72 ? 44.763 -6.802 10.944 1.00 30.38 72 GLN A C 1
ATOM 573 O O . GLN A 1 72 ? 44.887 -7.887 10.383 1.00 29.51 72 GLN A O 1
ATOM 579 N N . SER A 1 73 ? 45.781 -6.148 11.504 1.00 30.09 73 SER A N 1
ATOM 580 C CA . SER A 1 73 ? 47.145 -6.653 11.456 1.00 29.88 73 SER A CA 1
ATOM 581 C C . SER A 1 73 ? 47.249 -7.966 12.222 1.00 29.81 73 SER A C 1
ATOM 582 O O . SER A 1 73 ? 47.853 -8.915 11.741 1.00 29.73 73 SER A O 1
ATOM 585 N N . ARG A 1 74 ? 46.630 -8.014 13.401 1.00 30.11 74 ARG A N 1
ATOM 586 C CA . ARG A 1 74 ? 46.589 -9.228 14.220 1.00 30.39 74 ARG A CA 1
ATOM 587 C C . ARG A 1 74 ? 45.892 -10.374 13.478 1.00 29.83 74 ARG A C 1
ATOM 588 O O . ARG A 1 74 ? 46.401 -11.500 13.445 1.00 29.84 74 ARG A O 1
ATOM 596 N N . HIS A 1 75 ? 44.759 -10.073 12.849 1.00 29.15 75 HIS A N 1
ATOM 597 C CA . HIS A 1 75 ? 44.074 -11.041 11.976 1.00 28.81 75 HIS A CA 1
ATOM 598 C C . HIS A 1 75 ? 44.925 -11.512 10.773 1.00 27.60 75 HIS A C 1
ATOM 599 O O . HIS A 1 75 ? 45.033 -12.715 10.522 1.00 28.18 75 HIS A O 1
ATOM 606 N N . GLN A 1 76 ? 45.516 -10.561 10.044 1.00 26.38 76 GLN A N 1
ATOM 607 C CA . GLN A 1 76 ? 46.250 -10.836 8.808 1.00 25.71 76 GLN A CA 1
ATOM 608 C C . GLN A 1 76 ? 47.596 -11.543 9.022 1.00 25.41 76 GLN A C 1
ATOM 609 O O . GLN A 1 76 ? 47.927 -12.481 8.303 1.00 24.90 76 GLN A O 1
ATOM 615 N N . PHE A 1 77 ? 48.352 -11.101 10.025 1.00 25.48 77 PHE A N 1
ATOM 616 C CA . PHE A 1 77 ? 49.728 -11.584 10.231 1.00 25.72 77 PHE A CA 1
ATOM 617 C C . PHE A 1 77 ? 49.911 -12.511 11.432 1.00 25.93 77 PHE A C 1
ATOM 618 O O . PHE A 1 77 ? 50.951 -13.165 11.560 1.00 25.45 77 PHE A O 1
ATOM 626 N N . GLY A 1 78 ? 48.901 -12.571 12.299 1.00 26.91 78 GLY A N 1
ATOM 627 C CA . GLY A 1 78 ? 48.979 -13.326 13.548 1.00 28.78 78 GLY A CA 1
ATOM 628 C C . GLY A 1 78 ? 49.146 -12.382 14.724 1.00 30.06 78 GLY A C 1
ATOM 629 O O . GLY A 1 78 ? 49.758 -11.323 14.590 1.00 30.02 78 GLY A O 1
ATOM 630 N N . GLN A 1 79 ? 48.592 -12.760 15.873 1.00 31.33 79 GLN A N 1
ATOM 631 C CA . GLN A 1 79 ? 48.669 -11.932 17.088 1.00 33.34 79 GLN A CA 1
ATOM 632 C C . GLN A 1 79 ? 50.121 -11.690 17.499 1.00 33.00 79 GLN A C 1
ATOM 633 O O . GLN A 1 79 ? 50.502 -10.566 17.838 1.00 33.46 79 GLN A O 1
ATOM 639 N N . GLU A 1 80 ? 50.925 -12.747 17.428 1.00 32.73 80 GLU A N 1
ATOM 640 C CA . GLU A 1 80 ? 52.327 -12.678 17.832 1.00 32.69 80 GLU A CA 1
ATOM 641 C C . GLU A 1 80 ? 53.264 -12.004 16.826 1.00 31.81 80 GLU A C 1
ATOM 642 O O . GLU A 1 80 ? 54.332 -11.526 17.211 1.00 31.58 80 GLU A O 1
ATOM 648 N N . LYS A 1 81 ? 52.858 -11.941 15.556 1.00 30.97 81 LYS A N 1
ATOM 649 C CA . LYS A 1 81 ? 53.701 -11.344 14.512 1.00 30.25 81 LYS A CA 1
ATOM 650 C C . LYS A 1 81 ? 53.309 -9.903 14.157 1.00 29.87 81 LYS A C 1
ATOM 651 O O . LYS A 1 81 ? 54.063 -9.209 13.471 1.00 29.51 81 LYS A O 1
ATOM 657 N N . ASP A 1 82 ? 52.143 -9.456 14.625 1.00 30.10 82 ASP A N 1
ATOM 658 C CA . ASP A 1 82 ? 51.721 -8.060 14.456 1.00 30.57 82 ASP A CA 1
ATOM 659 C C . ASP A 1 82 ? 52.775 -7.082 14.997 1.00 30.37 82 ASP A C 1
ATOM 660 O O . ASP A 1 82 ? 53.235 -7.207 16.138 1.00 30.24 82 ASP A O 1
ATOM 665 N N . VAL A 1 83 ? 53.160 -6.135 14.149 1.00 30.06 83 VAL A N 1
ATOM 666 C CA . VAL A 1 83 ? 54.126 -5.094 14.502 1.00 30.12 83 VAL A CA 1
ATOM 667 C C . VAL A 1 83 ? 53.471 -3.824 15.075 1.00 29.90 83 VAL A C 1
ATOM 668 O O . VAL A 1 83 ? 54.133 -3.034 15.759 1.00 29.74 83 VAL A O 1
ATOM 672 N N . PHE A 1 84 ? 52.180 -3.640 14.796 1.00 29.64 84 PHE A N 1
ATOM 673 C CA . PHE A 1 84 ? 51.490 -2.386 15.094 1.00 29.81 84 PHE A CA 1
ATOM 674 C C . PHE A 1 84 ? 51.128 -2.155 16.575 1.00 30.12 84 PHE A C 1
ATOM 675 O O . PHE A 1 84 ? 51.415 -1.087 17.106 1.00 30.66 84 PHE A O 1
ATOM 683 N N . ALA A 1 85 ? 50.505 -3.134 17.233 1.00 30.40 85 ALA A N 1
ATOM 684 C CA . ALA A 1 85 ? 50.194 -3.012 18.661 1.00 30.53 85 ALA A CA 1
ATOM 685 C C . ALA A 1 85 ? 51.448 -2.810 19.520 1.00 30.73 85 ALA A C 1
ATOM 686 O O . ALA A 1 85 ? 51.471 -1.898 20.339 1.00 31.53 85 ALA A O 1
ATOM 688 N N . PRO A 1 86 ? 52.495 -3.649 19.342 1.00 30.94 86 PRO A N 1
ATOM 689 C CA . PRO A 1 86 ? 53.739 -3.356 20.062 1.00 30.94 86 PRO A CA 1
ATOM 690 C C . PRO A 1 86 ? 54.276 -1.927 19.843 1.00 30.91 86 PRO A C 1
ATOM 691 O O . PRO A 1 86 ? 54.699 -1.276 20.802 1.00 31.14 86 PRO A O 1
ATOM 695 N N . ARG A 1 87 ? 54.266 -1.450 18.602 1.00 30.66 87 ARG A N 1
ATOM 696 C CA . ARG A 1 87 ? 54.764 -0.115 18.287 1.00 30.15 87 ARG A CA 1
ATOM 697 C C . ARG A 1 87 ? 53.882 1.015 18.865 1.00 30.12 87 ARG A C 1
ATOM 698 O O . ARG A 1 87 ? 54.396 1.975 19.434 1.00 30.11 87 ARG A O 1
ATOM 706 N N . PHE A 1 88 ? 52.566 0.890 18.711 1.00 30.23 88 PHE A N 1
ATOM 707 C CA . PHE A 1 88 ? 51.597 1.795 19.343 1.00 30.39 88 PHE A CA 1
ATOM 708 C C . PHE A 1 88 ? 51.716 1.825 20.892 1.00 30.39 88 PHE A C 1
ATOM 709 O O . PHE A 1 88 ? 51.459 2.858 21.508 1.00 30.71 88 PHE A O 1
ATOM 717 N N . SER A 1 89 ? 52.097 0.704 21.506 1.00 30.31 89 SER A N 1
ATOM 718 C CA . SER A 1 89 ? 52.261 0.621 22.975 1.00 30.53 89 SER A CA 1
ATOM 719 C C . SER A 1 89 ? 53.327 1.572 23.545 1.00 30.63 89 SER A C 1
ATOM 720 O O . SER A 1 89 ? 53.224 2.010 24.690 1.00 30.60 89 SER A O 1
ATOM 725 N N . ASN A 1 90 ? 54.360 1.856 22.755 1.00 31.32 90 ASN A N 1
ATOM 726 C CA . ASN A 1 90 ? 55.482 2.707 23.193 1.00 31.03 90 ASN A CA 1
ATOM 727 C C . ASN A 1 90 ? 55.023 4.050 23.799 1.00 30.67 90 ASN A C 1
ATOM 728 O O . ASN A 1 90 ? 55.405 4.412 24.927 1.00 29.66 90 ASN A O 1
ATOM 733 N N . ASN A 1 91 ? 54.197 4.771 23.037 1.00 30.53 91 ASN A N 1
ATOM 734 C CA . ASN A 1 91 ? 53.704 6.110 23.396 1.00 30.76 91 ASN A CA 1
ATOM 735 C C . ASN A 1 91 ? 52.228 6.127 23.777 1.00 30.69 91 ASN A C 1
ATOM 736 O O . ASN A 1 91 ? 51.608 7.195 23.827 1.00 30.50 91 ASN A O 1
ATOM 741 N N . ILE A 1 92 ? 51.653 4.955 24.029 1.00 30.21 92 ILE A N 1
ATOM 742 C CA . ILE A 1 92 ? 50.204 4.838 24.225 1.00 30.40 92 ILE A CA 1
ATOM 743 C C . ILE A 1 92 ? 49.653 5.661 25.399 1.00 29.98 92 ILE A C 1
ATOM 744 O O . ILE A 1 92 ? 48.524 6.161 25.341 1.00 28.50 92 ILE A O 1
ATOM 749 N N . ILE A 1 93 ? 50.439 5.803 26.467 1.00 29.22 93 ILE A N 1
ATOM 750 C CA . ILE A 1 93 ? 49.973 6.587 27.620 1.00 29.90 93 ILE A CA 1
ATOM 751 C C . ILE A 1 93 ? 49.720 8.038 27.201 1.00 29.41 93 ILE A C 1
ATOM 752 O O . ILE A 1 93 ? 48.667 8.605 27.499 1.00 28.92 93 ILE A O 1
ATOM 757 N N . SER A 1 94 ? 50.708 8.602 26.512 1.00 28.98 94 SER A N 1
ATOM 758 C CA A SER A 1 94 ? 50.627 9.948 25.943 0.50 29.09 94 SER A CA 1
ATOM 759 C CA B SER A 1 94 ? 50.604 9.952 25.967 0.50 29.31 94 SER A CA 1
ATOM 760 C C . SER A 1 94 ? 49.447 10.061 24.975 1.00 28.85 94 SER A C 1
ATOM 761 O O . SER A 1 94 ? 48.677 11.018 25.017 1.00 28.40 94 SER A O 1
ATOM 766 N N . THR A 1 95 ? 49.319 9.067 24.099 1.00 28.97 95 THR A N 1
ATOM 767 C CA . THR A 1 95 ? 48.238 9.022 23.115 1.00 28.87 95 THR A CA 1
ATOM 768 C C . THR A 1 95 ? 46.865 9.111 23.787 1.00 29.14 95 THR A C 1
ATOM 769 O O . THR A 1 95 ? 45.995 9.850 23.332 1.00 29.30 95 THR A O 1
ATOM 773 N N . PHE A 1 96 ? 46.678 8.363 24.871 1.00 29.06 96 PHE A N 1
ATOM 774 C CA . PHE A 1 96 ? 45.398 8.383 25.582 1.00 29.22 96 PHE A CA 1
ATOM 775 C C . PHE A 1 96 ? 45.174 9.644 26.395 1.00 29.05 96 PHE A C 1
ATOM 776 O O . PHE A 1 96 ? 44.033 10.052 26.593 1.00 28.72 96 PHE A O 1
ATOM 784 N N . GLN A 1 97 ? 46.256 10.264 26.863 1.00 29.21 97 GLN A N 1
ATOM 785 C CA . GLN A 1 97 ? 46.147 11.588 27.475 1.00 30.15 97 GLN A CA 1
ATOM 786 C C . GLN A 1 97 ? 45.497 12.579 26.494 1.00 30.23 97 GLN A C 1
ATOM 787 O O . GLN A 1 97 ? 44.631 13.376 26.880 1.00 30.47 97 GLN A O 1
ATOM 793 N N . ASN A 1 98 ? 45.931 12.523 25.236 1.00 30.25 98 ASN A N 1
ATOM 794 C CA . ASN A 1 98 ? 45.339 13.318 24.152 1.00 30.39 98 ASN A CA 1
ATOM 795 C C . ASN A 1 98 ? 43.893 12.901 23.846 1.00 30.22 98 ASN A C 1
ATOM 796 O O . ASN A 1 98 ? 43.011 13.750 23.707 1.00 29.99 98 ASN A O 1
ATOM 801 N N . LEU A 1 99 ? 43.652 11.596 23.754 1.00 30.33 99 LEU A N 1
ATOM 802 C CA . LEU A 1 99 ? 42.316 11.081 23.435 1.00 30.71 99 LEU A CA 1
AT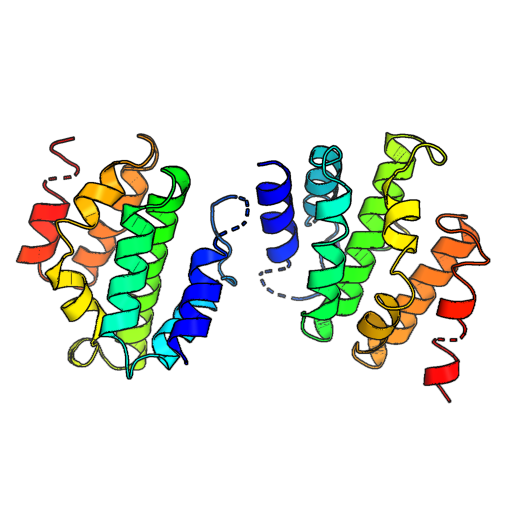OM 803 C C . LEU A 1 99 ? 41.260 11.526 24.442 1.00 31.27 99 LEU A C 1
ATOM 804 O O . LEU A 1 99 ? 40.118 11.788 24.071 1.00 31.32 99 LEU A O 1
ATOM 809 N N . TYR A 1 100 ? 41.652 11.604 25.713 1.00 31.68 100 TYR A N 1
ATOM 810 C CA . TYR A 1 100 ? 40.732 11.924 26.800 1.00 32.14 100 TYR A CA 1
ATOM 811 C C . TYR A 1 100 ? 40.338 13.406 26.844 1.00 32.96 100 TYR A C 1
ATOM 812 O O . TYR A 1 100 ? 39.573 13.827 27.708 1.00 32.62 100 TYR A O 1
ATOM 821 N N . ARG A 1 101 ? 40.876 14.179 25.904 1.00 33.84 101 ARG A N 1
ATOM 822 C CA . ARG A 1 101 ? 40.489 15.566 25.694 1.00 35.30 101 ARG A CA 1
ATOM 823 C C . ARG A 1 101 ? 39.367 15.648 24.652 1.00 35.73 101 ARG A C 1
ATOM 824 O O . ARG A 1 101 ? 39.132 16.688 24.038 1.00 35.83 101 ARG A O 1
ATOM 832 N N . CYS A 1 102 ? 38.680 14.522 24.472 1.00 36.49 102 CYS A N 1
ATOM 833 C CA . CYS A 1 102 ? 37.465 14.429 23.665 1.00 37.16 102 CYS A CA 1
ATOM 834 C C . CYS A 1 102 ? 36.284 15.057 24.425 1.00 37.79 102 CYS A C 1
ATOM 835 O O . CYS A 1 102 ? 36.414 15.370 25.615 1.00 37.90 102 CYS A O 1
ATOM 838 N N . PRO A 1 103 ? 35.128 15.252 23.748 1.00 38.38 103 PRO A N 1
ATOM 839 C CA . PRO A 1 103 ? 33.954 15.739 24.476 1.00 38.86 103 PRO A CA 1
ATOM 840 C C . PRO A 1 103 ? 33.524 14.715 25.523 1.00 39.27 103 PRO A C 1
ATOM 841 O O . PRO A 1 103 ? 33.691 13.514 25.304 1.00 39.29 103 PRO A O 1
ATOM 845 N N . GLY A 1 104 ? 32.992 15.193 26.647 1.00 39.46 104 GLY A N 1
ATOM 846 C CA . GLY A 1 104 ? 32.632 14.340 27.786 1.00 40.08 104 GLY A CA 1
ATOM 847 C C . GLY A 1 104 ? 31.814 13.103 27.447 1.00 40.57 104 GLY A C 1
ATOM 848 O O . GLY A 1 104 ? 32.068 12.019 27.993 1.00 40.74 104 GLY A O 1
ATOM 849 N N . ASP A 1 105 ? 30.845 13.266 26.538 1.00 40.70 105 ASP A N 1
ATOM 850 C CA A ASP A 1 105 ? 29.983 12.162 26.119 0.50 41.01 105 ASP A CA 1
ATOM 851 C CA B ASP A 1 105 ? 29.981 12.165 26.109 0.50 40.96 105 ASP A CA 1
ATOM 852 C C . ASP A 1 105 ? 30.736 11.088 25.319 1.00 40.99 105 ASP A C 1
ATOM 853 O O . ASP A 1 105 ? 30.250 9.958 25.178 1.00 41.30 105 ASP A O 1
ATOM 862 N N . ASP A 1 106 ? 31.920 11.447 24.805 1.00 41.10 106 ASP A N 1
ATOM 863 C CA . ASP A 1 106 ? 32.763 10.549 23.989 1.00 40.84 106 ASP A CA 1
ATOM 864 C C . ASP A 1 106 ? 33.688 9.641 24.808 1.00 40.68 106 ASP A C 1
ATOM 865 O O . ASP A 1 106 ? 34.266 8.691 24.270 1.00 40.29 106 ASP A O 1
ATOM 870 N N . LYS A 1 107 ? 33.842 9.945 26.097 1.00 40.29 107 LYS A N 1
ATOM 871 C CA . LYS A 1 107 ? 34.698 9.162 26.991 1.00 40.10 107 LYS A CA 1
ATOM 872 C C . LYS A 1 107 ? 34.252 7.702 27.114 1.00 39.65 107 LYS A C 1
ATOM 873 O O . LYS A 1 107 ? 35.085 6.805 27.292 1.00 39.46 107 LYS A O 1
ATOM 879 N N . SER A 1 108 ? 32.941 7.471 27.032 1.00 38.81 108 SER A N 1
ATOM 880 C CA . SER A 1 108 ? 32.397 6.116 27.124 1.00 37.97 108 SER A CA 1
ATOM 881 C C . SER A 1 108 ? 32.796 5.254 25.926 1.00 37.07 108 SER A C 1
ATOM 882 O O . SER A 1 108 ? 32.975 4.054 26.075 1.00 37.25 108 SER A O 1
ATOM 885 N N . LYS A 1 109 ? 32.941 5.874 24.754 1.00 36.21 109 LYS A N 1
ATOM 886 C CA . LYS A 1 109 ? 33.392 5.185 23.541 1.00 35.61 109 LYS A CA 1
ATOM 887 C C . LYS A 1 109 ? 34.836 4.671 23.670 1.00 34.94 109 LYS A C 1
ATOM 888 O O . LYS A 1 109 ? 35.182 3.626 23.111 1.00 34.44 109 LYS A O 1
ATOM 894 N N . ILE A 1 110 ? 35.669 5.416 24.400 1.00 34.64 110 ILE A N 1
ATOM 895 C CA . ILE A 1 110 ? 37.073 5.053 24.599 1.00 34.02 110 ILE A CA 1
ATOM 896 C C . ILE A 1 110 ? 37.176 3.846 25.529 1.00 34.29 110 ILE A C 1
ATOM 897 O O . ILE A 1 110 ? 37.894 2.884 25.235 1.00 34.26 110 ILE A O 1
ATOM 902 N N . VAL A 1 111 ? 36.448 3.897 26.643 1.00 34.18 111 VAL A N 1
ATOM 903 C CA . VAL A 1 111 ? 36.425 2.779 27.598 1.00 34.15 111 VAL A CA 1
ATOM 904 C C . VAL A 1 111 ? 35.913 1.497 26.946 1.00 33.60 111 VAL A C 1
ATOM 905 O O . VAL A 1 111 ? 36.450 0.419 27.211 1.00 33.92 111 VAL A O 1
ATOM 909 N N . ARG A 1 112 ? 34.910 1.610 26.077 1.00 33.43 112 ARG A N 1
ATOM 910 C CA A ARG A 1 112 ? 34.407 0.444 25.352 0.50 33.32 112 ARG A CA 1
ATOM 911 C CA B ARG A 1 112 ? 34.408 0.443 25.345 0.50 33.30 112 ARG A CA 1
ATOM 912 C C . ARG A 1 112 ? 35.517 -0.197 24.512 1.00 32.65 112 ARG A C 1
ATOM 913 O O . ARG A 1 112 ? 35.689 -1.418 24.546 1.00 32.54 112 ARG A O 1
ATOM 928 N N . VAL A 1 113 ? 36.272 0.629 23.779 1.00 32.25 113 VAL A N 1
ATOM 929 C CA . VAL A 1 113 ? 37.427 0.151 22.996 1.00 31.35 113 VAL A CA 1
ATOM 930 C C . VAL A 1 113 ? 38.451 -0.531 23.913 1.00 31.53 113 VAL A C 1
ATOM 931 O O . VAL A 1 113 ? 38.935 -1.618 23.610 1.00 31.17 113 VAL A O 1
ATOM 935 N N . LEU A 1 114 ? 38.778 0.108 25.035 1.00 31.73 114 LEU A N 1
ATOM 936 C CA . LEU A 1 114 ? 39.716 -0.481 25.989 1.00 32.08 114 LEU A CA 1
ATOM 937 C C . LEU A 1 114 ? 39.215 -1.797 26.545 1.00 31.80 114 LEU A C 1
ATOM 938 O O . LEU A 1 114 ? 39.996 -2.728 26.720 1.00 32.39 114 LEU A O 1
ATOM 943 N N . ASN A 1 115 ? 37.921 -1.856 26.845 1.00 32.63 115 ASN A N 1
ATOM 944 C CA . ASN A 1 115 ? 37.282 -3.083 27.323 1.00 33.35 115 ASN A CA 1
ATOM 945 C C . ASN A 1 115 ? 37.413 -4.229 26.331 1.00 32.89 115 ASN A C 1
ATOM 946 O O . ASN A 1 115 ? 37.631 -5.384 26.715 1.00 32.38 115 ASN A O 1
ATOM 951 N N . LEU A 1 116 ? 37.282 -3.896 25.047 1.00 32.65 116 LEU A N 1
ATOM 952 C CA . LEU A 1 116 ? 37.342 -4.891 23.987 1.00 31.76 116 LEU A CA 1
ATOM 953 C C . LEU A 1 116 ? 38.779 -5.334 23.805 1.00 31.57 116 LEU A C 1
ATOM 954 O O . LEU A 1 116 ? 39.040 -6.524 23.621 1.00 31.22 116 LEU A O 1
ATOM 959 N N . TRP A 1 117 ? 39.703 -4.371 23.875 1.00 31.10 117 TRP A N 1
ATOM 960 C CA . TRP A 1 117 ? 41.130 -4.666 23.856 1.00 31.07 117 TRP A CA 1
ATOM 961 C C . TRP A 1 117 ? 41.501 -5.652 24.958 1.00 30.73 117 TRP A C 1
ATOM 962 O O . TRP A 1 117 ? 42.205 -6.622 24.704 1.00 30.82 117 TRP A O 1
ATOM 973 N N . GLN A 1 118 ? 41.010 -5.399 26.171 1.00 31.49 118 GLN A N 1
ATOM 974 C CA . GLN A 1 118 ? 41.248 -6.285 27.324 1.00 31.40 118 GLN A CA 1
ATOM 975 C C . GLN A 1 118 ? 40.673 -7.685 27.131 1.00 32.19 118 GLN A C 1
ATOM 976 O O . GLN A 1 118 ? 41.371 -8.682 27.344 1.00 32.72 118 GLN A O 1
ATOM 982 N N . LYS A 1 119 ? 39.413 -7.764 26.707 1.00 32.48 119 LYS A N 1
ATOM 983 C CA . LYS A 1 119 ? 38.763 -9.046 26.425 1.00 32.97 119 LYS A CA 1
ATOM 984 C C . LYS A 1 119 ? 39.534 -9.877 25.383 1.00 33.30 119 LYS A C 1
ATOM 985 O O . LYS A 1 119 ? 39.683 -11.091 25.536 1.00 32.71 119 LYS A O 1
ATOM 991 N N . ASN A 1 120 ? 40.028 -9.218 24.336 1.00 33.87 120 ASN A N 1
ATOM 992 C CA . ASN A 1 120 ? 40.719 -9.916 23.248 1.00 34.51 120 ASN A CA 1
ATOM 993 C C . ASN A 1 120 ? 42.249 -9.963 23.362 1.00 35.17 120 ASN A C 1
ATOM 994 O O . ASN A 1 120 ? 42.926 -10.438 22.439 1.00 35.18 120 ASN A O 1
ATOM 999 N N . ASN A 1 121 ? 42.774 -9.480 24.489 1.00 35.90 121 ASN A N 1
ATOM 1000 C CA . ASN A 1 121 ? 44.221 -9.402 24.755 1.00 37.08 121 ASN A CA 1
ATOM 1001 C C . ASN A 1 121 ? 45.009 -8.724 23.624 1.00 37.90 121 ASN A C 1
ATOM 1002 O O . ASN A 1 121 ? 46.060 -9.214 23.193 1.00 37.99 121 ASN A O 1
ATOM 1007 N N . VAL A 1 122 ? 44.471 -7.605 23.146 1.00 38.72 122 VAL A N 1
ATOM 1008 C CA . VAL A 1 122 ? 45.097 -6.800 22.099 1.00 39.73 122 VAL A CA 1
ATOM 1009 C C . VAL A 1 122 ? 46.356 -6.127 22.642 1.00 40.56 122 VAL A C 1
ATOM 1010 O O . VAL A 1 122 ? 47.359 -6.004 21.937 1.00 41.69 122 VAL A O 1
ATOM 1014 N N . PHE A 1 123 ? 46.298 -5.706 23.900 1.00 41.06 123 PHE A N 1
ATOM 1015 C CA . PHE A 1 123 ? 47.481 -5.286 24.648 1.00 41.59 123 PHE A CA 1
ATOM 1016 C C . PHE A 1 123 ? 47.506 -6.062 25.964 1.00 41.92 123 PHE A C 1
ATOM 1017 O O . PHE A 1 123 ? 46.489 -6.651 26.357 1.00 42.41 123 PHE A O 1
ATOM 1025 N N . LYS A 1 124 ? 48.649 -6.077 26.648 1.00 42.06 124 LYS A N 1
ATOM 1026 C CA . LYS A 1 124 ? 48.711 -6.719 27.966 1.00 42.30 124 LYS A CA 1
ATOM 1027 C C . LYS A 1 124 ? 48.008 -5.868 29.022 1.00 41.93 124 LYS A C 1
ATOM 1028 O O . LYS A 1 124 ? 47.895 -4.654 28.868 1.00 41.53 124 LYS A O 1
ATOM 1034 N N . SER A 1 125 ? 47.528 -6.527 30.078 1.00 41.38 125 SER A N 1
ATOM 1035 C CA . SER A 1 125 ? 46.899 -5.867 31.227 1.00 40.76 125 SER A CA 1
ATOM 1036 C C . SER A 1 125 ? 47.770 -4.761 31.813 1.00 40.32 125 SER A C 1
ATOM 1037 O O . SER A 1 125 ? 47.257 -3.775 32.347 1.00 40.43 125 SER A O 1
ATOM 1040 N N . GLU A 1 126 ? 49.086 -4.918 31.721 1.00 39.61 126 GLU A N 1
ATOM 1041 C CA . GLU A 1 126 ? 49.982 -3.898 32.250 1.00 39.26 126 GLU A CA 1
ATOM 1042 C C . GLU A 1 126 ? 49.986 -2.634 31.388 1.00 38.20 126 GLU A C 1
ATOM 1043 O O . GLU A 1 126 ? 50.399 -1.566 31.851 1.00 38.31 126 GLU A O 1
ATOM 1049 N N . ILE A 1 127 ? 49.536 -2.769 30.139 1.00 36.94 127 ILE A N 1
ATOM 1050 C CA . ILE A 1 127 ? 49.353 -1.627 29.243 1.00 36.22 127 ILE A CA 1
ATOM 1051 C C . ILE A 1 127 ? 47.945 -1.057 29.418 1.00 34.74 127 ILE A C 1
ATOM 1052 O O . ILE A 1 127 ? 47.772 0.151 29.578 1.00 34.56 127 ILE A O 1
ATOM 1057 N N . ILE A 1 128 ? 46.947 -1.940 29.393 1.00 33.64 128 ILE A N 1
ATOM 1058 C CA . ILE A 1 128 ? 45.531 -1.537 29.417 1.00 32.26 128 ILE A CA 1
ATOM 1059 C C . ILE A 1 128 ? 45.080 -0.921 30.740 1.00 31.10 128 ILE A C 1
ATOM 1060 O O . ILE A 1 128 ? 44.344 0.073 30.744 1.00 30.16 128 ILE A O 1
ATOM 1065 N N . GLN A 1 129 ? 45.527 -1.491 31.859 1.00 29.67 129 GLN A N 1
ATOM 1066 C CA . GLN A 1 129 ? 45.092 -1.009 33.163 1.00 29.57 129 GLN A CA 1
ATOM 1067 C C . GLN A 1 129 ? 45.324 0.496 33.425 1.00 28.76 129 GLN A C 1
ATOM 1068 O O . GLN A 1 129 ? 44.390 1.186 33.830 1.00 28.14 129 GLN A O 1
ATOM 1074 N N . PRO A 1 130 ? 46.555 1.003 33.204 1.00 28.23 130 PRO A N 1
ATOM 1075 C CA . PRO A 1 130 ? 46.766 2.447 33.373 1.00 28.08 130 PRO A CA 1
ATOM 1076 C C . PRO A 1 130 ? 45.859 3.307 32.468 1.00 27.56 130 PRO A C 1
ATOM 1077 O O . PRO A 1 130 ? 45.459 4.399 32.870 1.00 27.88 130 PRO A O 1
ATOM 1081 N N . LEU A 1 131 ? 45.549 2.816 31.274 1.00 27.56 131 LEU A N 1
ATOM 1082 C CA . LEU A 1 131 ? 44.621 3.501 30.366 1.00 27.27 131 LEU A CA 1
ATOM 1083 C C . LEU A 1 131 ? 43.206 3.565 30.960 1.00 27.29 131 LEU A C 1
ATOM 1084 O O . LEU A 1 131 ? 42.530 4.598 30.900 1.00 26.98 131 LEU A O 1
ATOM 1089 N N . LEU A 1 132 ? 42.763 2.445 31.530 1.00 27.18 132 LEU A N 1
ATOM 1090 C CA . LEU A 1 132 ? 41.516 2.379 32.293 1.00 27.29 132 LEU A CA 1
ATOM 1091 C C . LEU A 1 132 ? 41.507 3.265 33.530 1.00 27.56 132 LEU A C 1
ATOM 1092 O O . LEU A 1 132 ? 40.488 3.913 33.847 1.00 27.28 132 LEU A O 1
ATOM 1097 N N . ASP A 1 133 ? 42.628 3.262 34.252 1.00 27.46 133 ASP A N 1
ATOM 1098 C CA . ASP A 1 133 ? 42.805 4.094 35.436 1.00 28.03 133 ASP A CA 1
ATOM 1099 C C . ASP A 1 133 ? 42.642 5.566 35.063 1.00 29.17 133 ASP A C 1
ATOM 1100 O O . ASP A 1 133 ? 42.029 6.330 35.800 1.00 28.54 133 ASP A O 1
ATOM 1113 N N . ALA A 1 135 ? 40.866 6.873 32.586 1.00 31.17 135 ALA A N 1
ATOM 1114 C CA . ALA A 1 135 ? 39.442 7.168 32.371 1.00 31.02 135 ALA A CA 1
ATOM 1115 C C . ALA A 1 135 ? 38.719 7.394 33.703 1.00 31.22 135 ALA A C 1
ATOM 1116 O O . ALA A 1 135 ? 37.940 8.342 33.843 1.00 31.66 135 ALA A O 1
ATOM 1118 N N . ALA A 1 136 ? 39.005 6.544 34.690 1.00 31.02 136 ALA A N 1
ATOM 1119 C CA . ALA A 1 136 ? 38.431 6.694 36.035 1.00 31.02 136 ALA A CA 1
ATOM 1120 C C . ALA A 1 136 ? 38.816 8.005 36.736 1.00 31.06 136 ALA A C 1
ATOM 1121 O O . ALA A 1 136 ? 38.006 8.582 37.476 1.00 30.48 136 ALA A O 1
ATOM 1123 N N . ALA A 1 137 ? 40.045 8.474 36.511 1.00 31.20 137 ALA A N 1
ATOM 1124 C CA . ALA A 1 137 ? 40.542 9.670 37.190 1.00 31.49 137 ALA A CA 1
ATOM 1125 C C . ALA A 1 137 ? 39.952 10.985 36.680 1.00 31.96 137 ALA A C 1
ATOM 1126 O O . ALA A 1 137 ? 39.965 11.989 37.405 1.00 31.89 137 ALA A O 1
ATOM 1128 N N . LEU A 1 138 ? 39.449 10.988 35.448 1.00 32.50 138 LEU A N 1
ATOM 1129 C CA . LEU A 1 138 ? 38.933 12.210 34.819 1.00 33.62 138 LEU A CA 1
ATOM 1130 C C . LEU A 1 138 ? 37.781 12.854 35.597 1.00 34.14 138 LEU A C 1
ATOM 1131 O O . LEU A 1 138 ? 36.799 12.193 35.938 1.00 35.12 138 LEU A O 1
ATOM 1144 N N . GLU B 1 2 ? 31.179 23.095 8.590 1.00 49.34 2 GLU B N 1
ATOM 1145 C CA A GLU B 1 2 ? 30.510 21.962 9.237 0.50 48.20 2 GLU B CA 1
ATOM 1146 C CA B GLU B 1 2 ? 30.520 21.952 9.224 0.50 48.11 2 GLU B CA 1
ATOM 1147 C C . GLU B 1 2 ? 29.422 21.327 8.364 1.00 47.39 2 GLU B C 1
ATOM 1148 O O . GLU B 1 2 ? 29.319 20.098 8.282 1.00 47.12 2 GLU B O 1
ATOM 1159 N N . ALA B 1 3 ? 28.611 22.168 7.718 1.00 45.87 3 ALA B N 1
ATOM 1160 C CA . ALA B 1 3 ? 27.539 21.691 6.846 1.00 43.76 3 ALA B CA 1
ATOM 1161 C C . ALA B 1 3 ? 28.096 20.914 5.656 1.00 42.63 3 ALA B C 1
ATOM 1162 O O . ALA B 1 3 ? 27.479 19.957 5.182 1.00 42.13 3 ALA B O 1
ATOM 1164 N N . VAL B 1 4 ? 29.266 21.331 5.178 1.00 41.13 4 VAL B N 1
ATOM 1165 C CA . VAL B 1 4 ? 29.943 20.627 4.093 1.00 40.24 4 VAL B CA 1
ATOM 1166 C C . VAL B 1 4 ? 30.506 19.277 4.591 1.00 38.73 4 VAL B C 1
ATOM 1167 O O . VAL B 1 4 ? 30.368 18.271 3.895 1.00 38.62 4 VAL B O 1
ATOM 1171 N N . LYS B 1 5 ? 31.099 19.271 5.793 1.00 37.65 5 LYS B N 1
ATOM 1172 C CA . LYS B 1 5 ? 31.617 18.043 6.447 1.00 36.20 5 LYS B CA 1
ATOM 1173 C C . LYS B 1 5 ? 30.519 16.976 6.567 1.00 35.45 5 LYS B C 1
ATOM 1174 O O . LYS B 1 5 ? 30.765 15.793 6.293 1.00 35.23 5 LYS B O 1
ATOM 1180 N N . THR B 1 6 ? 29.312 17.416 6.974 1.00 33.98 6 THR B N 1
ATOM 1181 C CA . THR B 1 6 ? 28.104 16.578 7.020 1.00 32.84 6 THR B CA 1
ATOM 1182 C C . THR B 1 6 ? 27.646 16.099 5.629 1.00 32.17 6 THR B C 1
ATOM 1183 O O . THR B 1 6 ? 27.289 14.922 5.458 1.00 32.15 6 THR B O 1
ATOM 1187 N N . PHE B 1 7 ? 27.642 17.001 4.642 1.00 31.14 7 PHE B N 1
ATOM 1188 C CA . PHE B 1 7 ? 27.400 16.587 3.259 1.00 29.68 7 PHE B CA 1
ATOM 1189 C C . PHE B 1 7 ? 28.429 15.553 2.773 1.00 29.02 7 PHE B C 1
ATOM 1190 O O . PHE B 1 7 ? 28.051 14.526 2.225 1.00 28.18 7 PHE B O 1
ATOM 1198 N N . ASN B 1 8 ? 29.716 15.855 2.946 1.00 28.73 8 ASN B N 1
ATOM 1199 C CA . ASN B 1 8 ? 30.784 14.932 2.546 1.00 29.03 8 ASN B CA 1
ATOM 1200 C C . ASN B 1 8 ? 30.592 13.529 3.112 1.00 28.14 8 ASN B C 1
ATOM 1201 O O . ASN B 1 8 ? 30.765 12.552 2.385 1.00 28.19 8 ASN B O 1
ATOM 1206 N N . SER B 1 9 ? 30.208 13.442 4.388 1.00 27.15 9 SER B N 1
ATOM 1207 C CA . SER B 1 9 ? 29.918 12.153 5.039 1.00 26.55 9 SER B CA 1
ATOM 1208 C C . SER B 1 9 ? 28.776 11.377 4.355 1.00 26.91 9 SER B C 1
ATOM 1209 O O . SER B 1 9 ? 28.894 10.167 4.119 1.00 26.57 9 SER B O 1
ATOM 1212 N N . GLU B 1 10 ? 27.674 12.065 4.058 1.00 26.58 10 GLU B N 1
ATOM 1213 C CA . GLU B 1 10 ? 26.527 11.428 3.396 1.00 27.93 10 GLU B CA 1
ATOM 1214 C C . GLU B 1 10 ? 26.898 10.927 2.003 1.00 27.75 10 GLU B C 1
ATOM 1215 O O . GLU B 1 10 ? 26.603 9.785 1.636 1.00 27.97 10 GLU B O 1
ATOM 1221 N N . LEU B 1 11 ? 27.553 11.786 1.238 1.00 27.78 11 LEU B N 1
ATOM 1222 C CA . LEU B 1 11 ? 27.968 11.437 -0.109 1.00 28.22 11 LEU B CA 1
ATOM 1223 C C . LEU B 1 11 ? 28.919 10.248 -0.104 1.00 28.05 11 LEU B C 1
ATOM 1224 O O . LEU B 1 11 ? 28.748 9.306 -0.875 1.00 27.69 11 LEU B O 1
ATOM 1229 N N . TYR B 1 12 ? 29.925 10.280 0.758 1.00 28.34 12 TYR B N 1
ATOM 1230 C CA . TYR B 1 12 ? 30.847 9.154 0.787 1.00 28.66 12 TYR B CA 1
ATOM 1231 C C . TYR B 1 12 ? 30.240 7.873 1.380 1.00 28.86 12 TYR B C 1
ATOM 1232 O O . TYR B 1 12 ? 30.677 6.783 1.038 1.00 28.10 12 TYR B O 1
ATOM 1249 N N . SER B 1 13 ? 29.184 8.004 2.186 1.00 29.48 13 SER B N 1
ATOM 1250 C CA . SER B 1 13 ? 28.463 6.826 2.716 1.00 30.31 13 SER B CA 1
ATOM 1251 C C . SER B 1 13 ? 27.845 5.965 1.595 1.00 31.36 13 SER B C 1
ATOM 1252 O O . SER B 1 13 ? 27.419 4.833 1.844 1.00 31.32 13 SER B O 1
ATOM 1255 N N . LEU B 1 14 ? 27.791 6.507 0.376 1.00 32.76 14 LEU B N 1
ATOM 1256 C CA . LEU B 1 14 ? 27.447 5.715 -0.812 1.00 34.60 14 LEU B CA 1
ATOM 1257 C C . LEU B 1 14 ? 28.361 4.493 -0.951 1.00 36.29 14 LEU B C 1
ATOM 1258 O O . LEU B 1 14 ? 27.916 3.437 -1.396 1.00 36.82 14 LEU B O 1
ATOM 1271 N N . ASP B 1 16 ? 29.391 2.626 1.334 1.00 41.88 16 ASP B N 1
ATOM 1272 C CA . ASP B 1 16 ? 28.958 1.612 2.298 1.00 42.62 16 ASP B CA 1
ATOM 1273 C C . ASP B 1 16 ? 27.769 0.785 1.794 1.00 43.51 16 ASP B C 1
ATOM 1274 O O . ASP B 1 16 ? 27.202 -0.018 2.542 1.00 43.32 16 ASP B O 1
ATOM 1287 N N . LYS B 1 18 ? 25.864 -1.273 -1.815 1.00 42.78 18 LYS B N 1
ATOM 1288 C CA . LYS B 1 18 ? 25.858 -1.780 -3.178 1.00 41.44 18 LYS B CA 1
ATOM 1289 C C . LYS B 1 18 ? 24.705 -1.123 -3.942 1.00 40.07 18 LYS B C 1
ATOM 1290 O O . LYS B 1 18 ? 23.568 -1.137 -3.467 1.00 39.88 18 LYS B O 1
ATOM 1296 N N . PRO B 1 19 ? 24.997 -0.517 -5.114 1.00 38.89 19 PRO B N 1
ATOM 1297 C CA . PRO B 1 19 ? 23.940 0.031 -5.970 1.00 38.08 19 PRO B CA 1
ATOM 1298 C C . PRO B 1 19 ? 22.969 -1.069 -6.425 1.00 37.30 19 PRO B C 1
ATOM 1299 O O . PRO B 1 19 ? 23.394 -2.212 -6.606 1.00 37.45 19 PRO B O 1
ATOM 1303 N N . PRO B 1 20 ? 21.677 -0.733 -6.630 1.00 36.40 20 PRO B N 1
ATOM 1304 C CA . PRO B 1 20 ? 21.108 0.617 -6.670 1.00 35.53 20 PRO B CA 1
ATOM 1305 C C . PRO B 1 20 ? 20.920 1.254 -5.295 1.00 34.60 20 PRO B C 1
ATOM 1306 O O . PRO B 1 20 ? 20.596 0.569 -4.314 1.00 34.19 20 PRO B O 1
ATOM 1310 N N . ILE B 1 21 ? 21.133 2.565 -5.251 1.00 33.49 21 ILE B N 1
ATOM 1311 C CA . ILE B 1 21 ? 21.009 3.342 -4.028 1.00 32.56 21 ILE B CA 1
ATOM 1312 C C . ILE B 1 21 ? 19.530 3.588 -3.727 1.00 32.42 21 ILE B C 1
ATOM 1313 O O . ILE B 1 21 ? 18.740 3.856 -4.633 1.00 31.79 21 ILE B O 1
ATOM 1318 N N . SER B 1 22 ? 19.156 3.454 -2.457 1.00 32.46 22 SER B N 1
ATOM 1319 C CA . SER B 1 22 ? 17.777 3.681 -2.034 1.00 32.81 22 SER B CA 1
ATOM 1320 C C . SER B 1 22 ? 17.400 5.165 -2.091 1.00 33.15 22 SER B C 1
ATOM 1321 O O . SER B 1 22 ? 18.262 6.044 -2.011 1.00 32.30 22 SER B O 1
ATOM 1324 N N . LYS B 1 23 ? 16.100 5.413 -2.250 1.00 33.80 23 LYS B N 1
ATOM 1325 C CA . LYS B 1 23 ? 15.487 6.738 -2.120 1.00 34.41 23 LYS B CA 1
ATOM 1326 C C . LYS B 1 23 ? 15.820 7.369 -0.772 1.00 34.12 23 LYS B C 1
ATOM 1327 O O . LYS B 1 23 ? 16.085 8.564 -0.697 1.00 34.25 23 LYS B O 1
ATOM 1333 N N . ALA B 1 24 ? 15.778 6.556 0.285 1.00 34.27 24 ALA B N 1
ATOM 1334 C CA . ALA B 1 24 ? 16.062 7.013 1.648 1.00 34.19 24 ALA B CA 1
ATOM 1335 C C 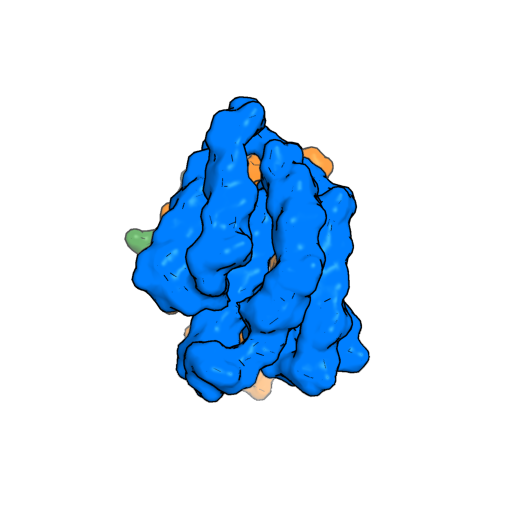. ALA B 1 24 ? 17.473 7.602 1.785 1.00 34.09 24 ALA B C 1
ATOM 1336 O O . ALA B 1 24 ? 17.654 8.655 2.400 1.00 34.14 24 ALA B O 1
ATOM 1338 N N . LYS B 1 25 ? 18.460 6.919 1.210 1.00 33.88 25 LYS B N 1
ATOM 1339 C CA . LYS B 1 25 ? 19.836 7.403 1.212 1.00 33.49 25 LYS B CA 1
ATOM 1340 C C . LYS B 1 25 ? 19.985 8.636 0.324 1.00 33.49 25 LYS B C 1
ATOM 1341 O O . LYS B 1 25 ? 20.692 9.577 0.681 1.00 33.07 25 LYS B O 1
ATOM 1355 N N . THR B 1 27 ? 17.716 10.823 -0.360 1.00 31.54 27 THR B N 1
ATOM 1356 C CA . THR B 1 27 ? 17.065 11.883 0.413 1.00 31.11 27 THR B CA 1
ATOM 1357 C C . THR B 1 27 ? 18.012 12.473 1.467 1.00 30.89 27 THR B C 1
ATOM 1358 O O . THR B 1 27 ? 18.147 13.690 1.568 1.00 30.29 27 THR B O 1
ATOM 1362 N N . GLN B 1 28 ? 18.656 11.596 2.242 1.00 30.25 28 GLN B N 1
ATOM 1363 C CA . GLN B 1 28 ? 19.657 11.994 3.235 1.00 29.99 28 GLN B CA 1
ATOM 1364 C C . GLN B 1 28 ? 20.781 12.852 2.655 1.00 29.24 28 GLN B C 1
ATOM 1365 O O . GLN B 1 28 ? 21.168 13.856 3.249 1.00 29.01 28 GLN B O 1
ATOM 1371 N N . ILE B 1 29 ? 21.326 12.424 1.517 1.00 28.43 29 ILE B N 1
ATOM 1372 C CA . ILE B 1 29 ? 22.380 13.149 0.818 1.00 28.02 29 ILE B CA 1
ATOM 1373 C C . ILE B 1 29 ? 21.843 14.500 0.336 1.00 28.55 29 ILE B C 1
ATOM 1374 O O . ILE B 1 29 ? 22.489 15.545 0.495 1.00 28.07 29 ILE B O 1
ATOM 1379 N N . THR B 1 30 ? 20.650 14.467 -0.240 1.00 27.83 30 THR B N 1
ATOM 1380 C CA . THR B 1 30 ? 20.026 15.669 -0.759 1.00 28.80 30 THR B CA 1
ATOM 1381 C C . THR B 1 30 ? 19.741 16.680 0.359 1.00 28.29 30 THR B C 1
ATOM 1382 O O . THR B 1 30 ? 20.063 17.861 0.228 1.00 28.65 30 THR B O 1
ATOM 1386 N N . LYS B 1 31 ? 19.178 16.204 1.461 1.00 27.93 31 LYS B N 1
ATOM 1387 C CA . LYS B 1 31 ? 18.905 17.062 2.608 1.00 28.20 31 LYS B CA 1
ATOM 1388 C C . LYS B 1 31 ? 20.183 17.724 3.134 1.00 27.75 31 LYS B C 1
ATOM 1389 O O . LYS B 1 31 ? 20.169 18.910 3.480 1.00 26.91 31 LYS B O 1
ATOM 1395 N N . ALA B 1 32 ? 21.272 16.950 3.206 1.00 27.11 32 ALA B N 1
ATOM 1396 C CA . ALA B 1 32 ? 22.583 17.475 3.607 1.00 26.98 32 ALA B CA 1
ATOM 1397 C C . ALA B 1 32 ? 23.105 18.553 2.653 1.00 26.97 32 ALA B C 1
ATOM 1398 O O . ALA B 1 32 ? 23.609 19.592 3.093 1.00 26.82 32 ALA B O 1
ATOM 1400 N N . ALA B 1 33 ? 22.991 18.299 1.354 1.00 26.98 33 ALA B N 1
ATOM 1401 C CA . ALA B 1 33 ? 23.422 19.266 0.341 1.00 27.57 33 ALA B CA 1
ATOM 1402 C C . ALA B 1 33 ? 22.667 20.600 0.450 1.00 27.53 33 ALA B C 1
ATOM 1403 O O . ALA B 1 33 ? 23.288 21.660 0.377 1.00 27.50 33 ALA B O 1
ATOM 1405 N N . ILE B 1 34 ? 21.342 20.528 0.611 1.00 28.21 34 ILE B N 1
ATOM 1406 C CA . ILE B 1 34 ? 20.474 21.713 0.760 1.00 29.24 34 ILE B CA 1
ATOM 1407 C C . ILE B 1 34 ? 20.803 22.529 2.014 1.00 29.37 34 ILE B C 1
ATOM 1408 O O . ILE B 1 34 ? 20.859 23.762 1.973 1.00 29.32 34 ILE B O 1
ATOM 1413 N N . LYS B 1 35 ? 21.040 21.839 3.128 1.00 29.62 35 LYS B N 1
ATOM 1414 C CA . LYS B 1 35 ? 21.417 22.511 4.375 1.00 29.87 35 LYS B CA 1
ATOM 1415 C C . LYS B 1 35 ? 22.770 23.229 4.231 1.00 29.98 35 LYS B C 1
ATOM 1416 O O . LYS B 1 35 ? 23.014 24.241 4.889 1.00 30.15 35 LYS B O 1
ATOM 1422 N N . ALA B 1 36 ? 23.602 22.725 3.316 1.00 29.93 36 ALA B N 1
ATOM 1423 C CA . ALA B 1 36 ? 24.919 23.286 3.004 1.00 30.00 36 ALA B CA 1
ATOM 1424 C C . ALA B 1 36 ? 24.905 24.302 1.852 1.00 30.25 36 ALA B C 1
ATOM 1425 O O . ALA B 1 36 ? 25.949 24.596 1.271 1.00 30.29 36 ALA B O 1
ATOM 1427 N N . ILE B 1 37 ? 23.736 24.864 1.545 1.00 30.54 37 ILE B N 1
ATOM 1428 C CA . ILE B 1 37 ? 23.566 25.731 0.366 1.00 31.20 37 ILE B CA 1
ATOM 1429 C C . ILE B 1 37 ? 24.482 26.967 0.323 1.00 31.36 37 ILE B C 1
ATOM 1430 O O . ILE B 1 37 ? 24.828 27.438 -0.757 1.00 31.56 37 ILE B O 1
ATOM 1435 N N . LYS B 1 38 ? 24.868 27.476 1.491 1.00 32.02 38 LYS B N 1
ATOM 1436 C CA . LYS B 1 38 ? 25.847 28.566 1.612 1.00 32.45 38 LYS B CA 1
ATOM 1437 C C . LYS B 1 38 ? 27.132 28.197 0.874 1.00 32.55 38 LYS B C 1
ATOM 1438 O O . LYS B 1 38 ? 27.798 29.063 0.296 1.00 33.02 38 LYS B O 1
ATOM 1444 N N . PHE B 1 39 ? 27.481 26.913 0.920 1.00 31.99 39 PHE B N 1
ATOM 1445 C CA . PHE B 1 39 ? 28.664 26.422 0.232 1.00 31.98 39 PHE B CA 1
ATOM 1446 C C . PHE B 1 39 ? 28.297 25.490 -0.912 1.00 31.07 39 PHE B C 1
ATOM 1447 O O . PHE B 1 39 ? 28.877 24.410 -1.059 1.00 30.89 39 PHE B O 1
ATOM 1455 N N . TYR B 1 40 ? 27.337 25.923 -1.726 1.00 30.20 40 TYR B N 1
ATOM 1456 C CA . TYR B 1 40 ? 26.899 25.151 -2.894 1.00 29.75 40 TYR B CA 1
ATOM 1457 C C . TYR B 1 40 ? 28.044 24.832 -3.848 1.00 29.29 40 TYR B C 1
ATOM 1458 O O . TYR B 1 40 ? 28.033 23.794 -4.489 1.00 28.70 40 TYR B O 1
ATOM 1467 N N . LYS B 1 41 ? 29.033 25.721 -3.925 1.00 29.03 41 LYS B N 1
ATOM 1468 C CA . LYS B 1 41 ? 30.217 25.482 -4.766 1.00 29.20 41 LYS B CA 1
ATOM 1469 C C . LYS B 1 41 ? 31.052 24.279 -4.286 1.00 29.75 41 LYS B C 1
ATOM 1470 O O . LYS B 1 41 ? 31.501 23.457 -5.089 1.00 29.11 41 LYS B O 1
ATOM 1476 N N . HIS B 1 42 ? 31.259 24.178 -2.977 1.00 30.39 42 HIS B N 1
ATOM 1477 C CA . HIS B 1 42 ? 31.977 23.028 -2.428 1.00 31.14 42 HIS B CA 1
ATOM 1478 C C . HIS B 1 42 ? 31.180 21.724 -2.591 1.00 31.17 42 HIS B C 1
ATOM 1479 O O . HIS B 1 42 ? 31.769 20.669 -2.847 1.00 31.59 42 HIS B O 1
ATOM 1486 N N . VAL B 1 43 ? 29.850 21.808 -2.475 1.00 30.91 43 VAL B N 1
ATOM 1487 C CA . VAL B 1 43 ? 28.964 20.667 -2.699 1.00 31.01 43 VAL B CA 1
ATOM 1488 C C . VAL B 1 43 ? 29.120 20.151 -4.144 1.00 31.13 43 VAL B C 1
ATOM 1489 O O . VAL B 1 43 ? 29.310 18.946 -4.369 1.00 30.74 43 VAL B O 1
ATOM 1493 N N . VAL B 1 44 ? 29.063 21.073 -5.105 1.00 30.97 44 VAL B N 1
ATOM 1494 C CA . VAL B 1 44 ? 29.214 20.731 -6.522 1.00 31.18 44 VAL B CA 1
ATOM 1495 C C . VAL B 1 44 ? 30.592 20.086 -6.796 1.00 31.22 44 VAL B C 1
ATOM 1496 O O . VAL B 1 44 ? 30.674 19.055 -7.474 1.00 31.47 44 VAL B O 1
ATOM 1500 N N . GLN B 1 45 ? 31.650 20.678 -6.242 1.00 31.50 45 GLN B N 1
ATOM 1501 C CA A GLN B 1 45 ? 33.015 20.162 -6.379 0.50 31.51 45 GLN B CA 1
ATOM 1502 C CA B GLN B 1 45 ? 33.002 20.142 -6.420 0.50 31.61 45 GLN B CA 1
ATOM 1503 C C . GLN B 1 45 ? 33.160 18.741 -5.819 1.00 31.47 45 GLN B C 1
ATOM 1504 O O . GLN B 1 45 ? 33.818 17.884 -6.418 1.00 30.90 45 GLN B O 1
ATOM 1515 N N . SER B 1 46 ? 32.553 18.512 -4.652 1.00 31.47 46 SER B N 1
ATOM 1516 C CA . SER B 1 46 ? 32.588 17.203 -3.992 1.00 31.11 46 SER B CA 1
ATOM 1517 C C . SER B 1 46 ? 31.884 16.140 -4.816 1.00 30.68 46 SER B C 1
ATOM 1518 O O . SER B 1 46 ? 32.344 14.998 -4.882 1.00 30.66 46 SER B O 1
ATOM 1521 N N . VAL B 1 47 ? 30.761 16.508 -5.426 1.00 30.52 47 VAL B N 1
ATOM 1522 C CA . VAL B 1 47 ? 29.987 15.583 -6.265 1.00 29.57 47 VAL B CA 1
ATOM 1523 C C . VAL B 1 47 ? 30.758 15.254 -7.555 1.00 29.83 47 VAL B C 1
ATOM 1524 O O . VAL B 1 47 ? 30.904 14.087 -7.929 1.00 29.63 47 VAL B O 1
ATOM 1528 N N . GLU B 1 48 ? 31.280 16.291 -8.202 1.00 29.64 48 GLU B N 1
ATOM 1529 C CA . GLU B 1 48 ? 32.120 16.130 -9.389 1.00 29.42 48 GLU B CA 1
ATOM 1530 C C . GLU B 1 48 ? 33.384 15.304 -9.103 1.00 29.99 48 GLU B C 1
ATOM 1531 O O . GLU B 1 48 ? 33.781 14.463 -9.915 1.00 30.24 48 GLU B O 1
ATOM 1537 N N . LYS B 1 49 ? 34.002 15.546 -7.950 1.00 29.31 49 LYS B N 1
ATOM 1538 C CA . LYS B 1 49 ? 35.181 14.789 -7.527 1.00 29.86 49 LYS B CA 1
ATOM 1539 C C . LYS B 1 49 ? 34.836 13.311 -7.323 1.00 29.54 49 LYS B C 1
ATOM 1540 O O . LYS B 1 49 ? 35.571 12.435 -7.776 1.00 29.80 49 LYS B O 1
ATOM 1546 N N . PHE B 1 50 ? 33.716 13.051 -6.646 1.00 29.38 50 PHE B N 1
ATOM 1547 C CA . PHE B 1 50 ? 33.179 11.692 -6.458 1.00 29.45 50 PHE B CA 1
ATOM 1548 C C . PHE B 1 50 ? 33.012 10.974 -7.809 1.00 29.47 50 PHE B C 1
ATOM 1549 O O . PHE B 1 50 ? 33.424 9.832 -7.962 1.00 28.96 50 PHE B O 1
ATOM 1557 N N . ILE B 1 51 ? 32.408 11.661 -8.774 1.00 29.93 51 ILE B N 1
ATOM 1558 C CA . ILE B 1 51 ? 32.169 11.122 -10.110 1.00 30.47 51 ILE B CA 1
ATOM 1559 C C . ILE B 1 51 ? 33.485 10.855 -10.872 1.00 31.02 51 ILE B C 1
ATOM 1560 O O . ILE B 1 51 ? 33.585 9.877 -11.607 1.00 30.69 51 ILE B O 1
ATOM 1565 N N . GLN B 1 52 ? 34.484 11.714 -10.674 1.00 30.97 52 GLN B N 1
ATOM 1566 C CA . GLN B 1 52 ? 35.797 11.538 -11.292 1.00 31.70 52 GLN B CA 1
ATOM 1567 C C . GLN B 1 52 ? 36.488 10.292 -10.743 1.00 31.24 52 GLN B C 1
ATOM 1568 O O . GLN B 1 52 ? 37.094 9.535 -11.496 1.00 31.34 52 GLN B O 1
ATOM 1574 N N . LYS B 1 53 ? 36.354 10.074 -9.437 1.00 30.90 53 LYS B N 1
ATOM 1575 C CA . LYS B 1 53 ? 37.185 9.112 -8.711 1.00 31.12 53 LYS B CA 1
ATOM 1576 C C . LYS B 1 53 ? 36.577 7.728 -8.464 1.00 30.54 53 LYS B C 1
ATOM 1577 O O . LYS B 1 53 ? 37.303 6.760 -8.289 1.00 30.81 53 LYS B O 1
ATOM 1583 N N . CYS B 1 54 ? 35.254 7.640 -8.448 1.00 30.10 54 CYS B N 1
ATOM 1584 C CA . CYS B 1 54 ? 34.575 6.419 -8.011 1.00 29.45 54 CYS B CA 1
ATOM 1585 C C . CYS B 1 54 ? 34.716 5.263 -9.005 1.00 29.25 54 CYS B C 1
ATOM 1586 O O . CYS B 1 54 ? 35.061 5.466 -10.168 1.00 28.33 54 CYS B O 1
ATOM 1589 N N . LYS B 1 55 ? 34.449 4.053 -8.520 1.00 29.03 55 LYS B N 1
ATOM 1590 C CA . LYS B 1 55 ? 34.390 2.871 -9.360 1.00 29.29 55 LYS B CA 1
ATOM 1591 C C . LYS B 1 55 ? 33.229 2.972 -10.364 1.00 29.02 55 LYS B C 1
ATOM 1592 O O . LYS B 1 55 ? 32.247 3.680 -10.107 1.00 29.28 55 LYS B O 1
ATOM 1598 N N . PRO B 1 56 ? 33.350 2.287 -11.520 1.00 28.75 56 PRO B N 1
ATOM 1599 C CA . PRO B 1 56 ? 32.326 2.327 -12.580 1.00 28.64 56 PRO B CA 1
ATOM 1600 C C . PRO B 1 56 ? 30.882 2.190 -12.071 1.00 28.51 5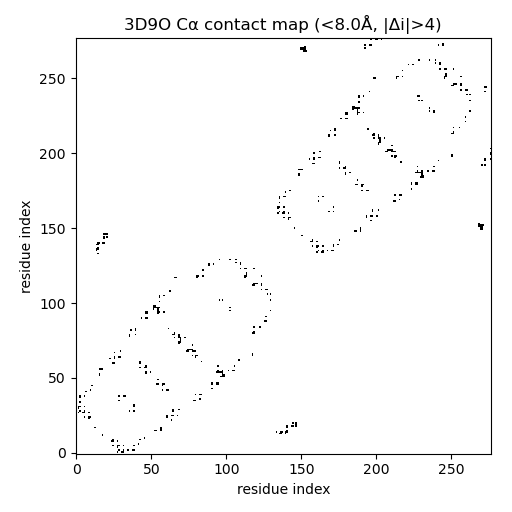6 PRO B C 1
ATOM 1601 O O . PRO B 1 56 ? 29.989 2.874 -12.565 1.00 28.82 56 PRO B O 1
ATOM 1605 N N . GLU B 1 57 ? 30.671 1.313 -11.092 1.00 28.29 57 GLU B N 1
ATOM 1606 C CA . GLU B 1 57 ? 29.338 1.050 -10.529 1.00 28.25 57 GLU B CA 1
ATOM 1607 C C . GLU B 1 57 ? 28.708 2.235 -9.762 1.00 28.36 57 GLU B C 1
ATOM 1608 O O . GLU B 1 57 ? 27.500 2.240 -9.522 1.00 28.53 57 GLU B O 1
ATOM 1619 N N . TYR B 1 58 ? 29.511 3.235 -9.395 1.00 27.61 58 TYR B N 1
ATOM 1620 C CA . TYR B 1 58 ? 28.971 4.399 -8.687 1.00 27.98 58 TYR B CA 1
ATOM 1621 C C . TYR B 1 58 ? 28.761 5.627 -9.578 1.00 27.77 58 TYR B C 1
ATOM 1622 O O . TYR B 1 58 ? 28.350 6.679 -9.092 1.00 27.43 58 TYR B O 1
ATOM 1631 N N . LYS B 1 59 ? 29.032 5.488 -10.878 1.00 28.36 59 LYS B N 1
ATOM 1632 C CA . LYS B 1 59 ? 28.821 6.592 -11.822 1.00 28.90 59 LYS B CA 1
ATOM 1633 C C . LYS B 1 59 ? 27.344 7.014 -11.869 1.00 28.90 59 LYS B C 1
ATOM 1634 O O . LYS B 1 59 ? 27.034 8.191 -11.709 1.00 29.79 59 LYS B O 1
ATOM 1640 N N . VAL B 1 60 ? 26.432 6.061 -12.070 1.00 28.58 60 VAL B N 1
ATOM 1641 C CA . VAL B 1 60 ? 25.001 6.397 -12.129 1.00 28.18 60 VAL B CA 1
ATOM 1642 C C . VAL B 1 60 ? 24.455 6.923 -10.764 1.00 27.95 60 VAL B C 1
ATOM 1643 O O . VAL B 1 60 ? 23.692 7.899 -10.728 1.00 27.54 60 VAL B O 1
ATOM 1647 N N . PRO B 1 61 ? 24.816 6.260 -9.642 1.00 27.10 61 PRO B N 1
ATOM 1648 C CA . PRO B 1 61 ? 24.573 6.874 -8.338 1.00 27.35 61 PRO B CA 1
ATOM 1649 C C . PRO B 1 61 ? 25.030 8.335 -8.241 1.00 27.11 61 PRO B C 1
ATOM 1650 O O . PRO B 1 61 ? 24.281 9.160 -7.740 1.00 27.93 61 PRO B O 1
ATOM 1654 N N . GLY B 1 62 ? 26.226 8.641 -8.730 1.00 27.37 62 GLY B N 1
ATOM 1655 C CA . GLY B 1 62 ? 26.734 10.011 -8.767 1.00 27.69 62 GLY B CA 1
ATOM 1656 C C . GLY B 1 62 ? 25.840 10.956 -9.559 1.00 27.88 62 GLY B C 1
ATOM 1657 O O . GLY B 1 62 ? 25.592 12.077 -9.139 1.00 27.51 62 GLY B O 1
ATOM 1658 N N . LEU B 1 63 ? 25.373 10.495 -10.716 1.00 28.88 63 LEU B N 1
ATOM 1659 C CA . LEU B 1 63 ? 24.457 11.251 -11.549 1.00 28.77 63 LEU B CA 1
ATOM 1660 C C . LEU B 1 63 ? 23.110 11.435 -10.842 1.00 29.14 63 LEU B C 1
ATOM 1661 O O . LEU B 1 63 ? 22.503 12.496 -10.940 1.00 29.57 63 LEU B O 1
ATOM 1666 N N . TYR B 1 64 ? 22.634 10.396 -10.152 1.00 29.17 64 TYR B N 1
ATOM 1667 C CA . TYR B 1 64 ? 21.403 10.503 -9.364 1.00 29.54 64 TYR B CA 1
ATOM 1668 C C . TYR B 1 64 ? 21.507 11.554 -8.251 1.00 29.66 64 TYR B C 1
ATOM 1669 O O . TYR B 1 64 ? 20.531 12.242 -7.971 1.00 29.79 64 TYR B O 1
ATOM 1678 N N . VAL B 1 65 ? 22.679 11.654 -7.618 1.00 29.85 65 VAL B N 1
ATOM 1679 C CA . VAL B 1 65 ? 22.971 12.737 -6.658 1.00 29.30 65 VAL B CA 1
ATOM 1680 C C . VAL B 1 65 ? 22.739 14.112 -7.298 1.00 29.86 65 VAL B C 1
ATOM 1681 O O . VAL B 1 65 ? 22.031 14.944 -6.723 1.00 29.37 65 VAL B O 1
ATOM 1685 N N . ILE B 1 66 ? 23.304 14.343 -8.487 1.00 30.62 66 ILE B N 1
ATOM 1686 C CA . ILE B 1 66 ? 23.111 15.626 -9.192 1.00 31.08 66 ILE B CA 1
ATOM 1687 C C . ILE B 1 66 ? 21.622 15.857 -9.476 1.00 31.56 66 ILE B C 1
ATOM 1688 O O . ILE B 1 66 ? 21.082 16.942 -9.202 1.00 31.22 66 ILE B O 1
ATOM 1693 N N . ASP B 1 67 ? 20.965 14.825 -10.013 1.00 31.65 67 ASP B N 1
ATOM 1694 C CA . ASP B 1 67 ? 19.536 14.885 -10.303 1.00 31.40 67 ASP B CA 1
ATOM 1695 C C . ASP B 1 67 ? 18.717 15.215 -9.056 1.00 31.47 67 ASP B C 1
ATOM 1696 O O . ASP B 1 67 ? 17.815 16.058 -9.094 1.00 31.33 67 ASP B O 1
ATOM 1701 N N . SER B 1 68 ? 18.997 14.501 -7.968 1.00 30.67 68 SER B N 1
ATOM 1702 C CA . SER B 1 68 ? 18.203 14.647 -6.748 1.00 30.99 68 SER B CA 1
ATOM 1703 C C . SER B 1 68 ? 18.426 16.030 -6.134 1.00 30.56 68 SER B C 1
ATOM 1704 O O . SER B 1 68 ? 17.466 16.688 -5.723 1.00 30.01 68 SER B O 1
ATOM 1707 N N . ILE B 1 69 ? 19.686 16.464 -6.077 1.00 30.14 69 ILE B N 1
ATOM 1708 C CA . ILE B 1 69 ? 19.999 17.784 -5.532 1.00 30.76 69 ILE B CA 1
ATOM 1709 C C . ILE B 1 69 ? 19.341 18.887 -6.348 1.00 30.96 69 ILE B C 1
ATOM 1710 O O . ILE B 1 69 ? 18.687 19.770 -5.788 1.00 30.60 69 ILE B O 1
ATOM 1715 N N . VAL B 1 70 ? 19.518 18.828 -7.667 1.00 31.36 70 VAL B N 1
ATOM 1716 C CA . VAL B 1 70 ? 19.038 19.893 -8.543 1.00 32.02 70 VAL B CA 1
ATOM 1717 C C . VAL B 1 70 ? 17.513 20.009 -8.459 1.00 31.92 70 VAL B C 1
ATOM 1718 O O . VAL B 1 70 ? 16.995 21.111 -8.309 1.00 31.92 70 VAL B O 1
ATOM 1722 N N . ARG B 1 71 ? 16.809 18.877 -8.505 1.00 32.16 71 ARG B N 1
ATOM 1723 C CA . ARG B 1 71 ? 15.345 18.908 -8.493 1.00 32.56 71 ARG B CA 1
ATOM 1724 C C . ARG B 1 71 ? 14.787 19.334 -7.137 1.00 32.13 71 ARG B C 1
ATOM 1725 O O . ARG B 1 71 ? 13.788 20.040 -7.069 1.00 31.78 71 ARG B O 1
ATOM 1733 N N . GLN B 1 72 ? 15.439 18.912 -6.059 1.00 32.07 72 GLN B N 1
ATOM 1734 C CA . GLN B 1 72 ? 15.031 19.360 -4.729 1.00 32.28 72 GLN B CA 1
ATOM 1735 C C . GLN B 1 72 ? 15.237 20.865 -4.539 1.00 31.51 72 GLN B C 1
ATOM 1736 O O . GLN B 1 72 ? 14.381 21.544 -3.986 1.00 31.62 72 GLN B O 1
ATOM 1742 N N . SER B 1 73 ? 16.378 21.376 -4.989 1.00 30.98 73 SER B N 1
ATOM 1743 C CA . SER B 1 73 ? 16.661 22.815 -4.918 1.00 30.73 73 SER B CA 1
ATOM 1744 C C . SER B 1 73 ? 15.680 23.655 -5.755 1.00 30.57 73 SER B C 1
ATOM 1745 O O . SER B 1 73 ? 15.206 24.698 -5.302 1.00 30.10 73 SER B O 1
ATOM 1748 N N . ARG B 1 74 ? 15.374 23.198 -6.973 1.00 30.56 74 ARG B N 1
ATOM 1749 C CA . ARG B 1 74 ? 14.388 23.873 -7.808 1.00 30.38 74 ARG B CA 1
ATOM 1750 C C . ARG B 1 74 ? 13.029 23.899 -7.112 1.00 30.29 74 ARG B C 1
ATOM 1751 O O . ARG B 1 74 ? 12.328 24.912 -7.131 1.00 29.49 74 ARG B O 1
ATOM 1759 N N . HIS B 1 75 ? 12.683 22.789 -6.466 1.00 30.09 75 HIS B N 1
ATOM 1760 C CA . HIS B 1 75 ? 11.407 22.676 -5.772 1.00 30.35 75 HIS B CA 1
ATOM 1761 C C . HIS B 1 75 ? 11.348 23.582 -4.543 1.00 29.98 75 HIS B C 1
ATOM 1762 O O . HIS B 1 75 ? 10.339 24.248 -4.299 1.00 29.89 75 HIS B O 1
ATOM 1769 N N . GLN B 1 76 ? 12.442 23.606 -3.786 1.00 29.60 76 GLN B N 1
ATOM 1770 C CA . GLN B 1 76 ? 12.490 24.254 -2.481 1.00 29.67 76 GLN B CA 1
ATOM 1771 C C . GLN B 1 76 ? 12.743 25.768 -2.570 1.00 29.53 76 GLN B C 1
ATOM 1772 O O . GLN B 1 76 ? 12.199 26.535 -1.771 1.00 29.26 76 GLN B O 1
ATOM 1778 N N . PHE B 1 77 ? 13.550 26.186 -3.545 1.00 29.05 77 PHE B N 1
ATOM 1779 C CA . PHE B 1 77 ? 13.950 27.587 -3.666 1.00 28.87 77 PHE B CA 1
ATOM 1780 C C . PHE B 1 77 ? 13.341 28.300 -4.863 1.00 28.85 77 PHE B C 1
ATOM 1781 O O . PHE B 1 77 ? 13.410 29.527 -4.949 1.00 28.55 77 PHE B O 1
ATOM 1789 N N . GLY B 1 78 ? 12.736 27.535 -5.772 1.00 29.15 78 GLY B N 1
ATOM 1790 C CA . GLY B 1 78 ? 12.187 28.077 -7.012 1.00 30.04 78 GLY B CA 1
ATOM 1791 C C . GLY B 1 78 ? 13.089 27.745 -8.186 1.00 30.78 78 GLY B C 1
ATOM 1792 O O . GLY B 1 78 ? 14.314 27.769 -8.058 1.00 30.73 78 GLY B O 1
ATOM 1793 N N . GLN B 1 79 ? 12.486 27.419 -9.328 1.00 31.91 79 GLN B N 1
ATOM 1794 C CA . GLN B 1 79 ? 13.252 26.995 -10.509 1.00 33.21 79 GLN B CA 1
ATOM 1795 C C . GLN B 1 79 ? 14.272 28.040 -10.981 1.00 32.99 79 GLN B C 1
ATOM 1796 O O . GLN B 1 79 ? 15.405 27.701 -11.319 1.00 32.69 79 GLN B O 1
ATOM 1802 N N . GLU B 1 80 ? 13.885 29.311 -10.967 1.00 33.08 80 GLU B N 1
ATOM 1803 C CA . GLU B 1 80 ? 14.795 30.365 -11.396 1.00 33.69 80 GLU B CA 1
ATOM 1804 C C . GLU B 1 80 ? 15.791 30.801 -10.314 1.00 33.45 80 GLU B C 1
ATOM 1805 O O . GLU B 1 80 ? 16.793 31.458 -10.614 1.00 33.96 80 GLU B O 1
ATOM 1811 N N . LYS B 1 81 ? 15.530 30.429 -9.062 1.00 32.44 81 LYS B N 1
ATOM 1812 C CA . LYS B 1 81 ? 16.412 30.813 -7.970 1.00 31.82 81 LYS B CA 1
ATOM 1813 C C . LYS B 1 81 ? 17.462 29.754 -7.641 1.00 31.60 81 LYS B C 1
ATOM 1814 O O . LYS B 1 81 ? 18.455 30.050 -6.973 1.00 31.13 81 LYS B O 1
ATOM 1820 N N . ASP B 1 82 ? 17.231 28.535 -8.119 1.00 30.75 82 ASP B N 1
ATOM 1821 C CA . ASP B 1 82 ? 18.146 27.414 -7.891 1.00 31.37 82 ASP B CA 1
ATOM 1822 C C . ASP B 1 82 ? 19.593 27.743 -8.299 1.00 31.09 82 ASP B C 1
ATOM 1823 O O . ASP B 1 82 ? 19.864 28.168 -9.426 1.00 31.10 82 ASP B O 1
ATOM 1828 N N . VAL B 1 83 ? 20.510 27.560 -7.363 1.00 31.52 83 VAL B N 1
ATOM 1829 C CA . VAL B 1 83 ? 21.924 27.788 -7.606 1.00 31.71 83 VAL B CA 1
ATOM 1830 C C . VAL B 1 83 ? 22.641 26.532 -8.129 1.00 31.86 83 VAL B C 1
ATOM 1831 O O . VAL B 1 83 ? 23.721 26.633 -8.719 1.00 31.91 83 VAL B O 1
ATOM 1835 N N . PHE B 1 84 ? 22.047 25.353 -7.919 1.00 32.25 84 PHE B N 1
ATOM 1836 C CA . PHE B 1 84 ? 22.739 24.090 -8.238 1.00 32.14 84 PHE B CA 1
ATOM 1837 C C . PHE B 1 84 ? 22.850 23.757 -9.727 1.00 32.39 84 PHE B C 1
ATOM 1838 O O . PHE B 1 84 ? 23.955 23.497 -10.211 1.00 32.98 84 PHE B O 1
ATOM 1846 N N . ALA B 1 85 ? 21.737 23.763 -10.461 1.00 32.45 85 ALA B N 1
ATOM 1847 C CA . ALA B 1 85 ? 21.816 23.513 -11.912 1.00 32.41 85 ALA B CA 1
ATOM 1848 C C . ALA B 1 85 ? 22.821 24.441 -12.631 1.00 31.94 85 ALA B C 1
ATOM 1849 O O . ALA B 1 85 ? 23.692 23.947 -13.360 1.00 31.80 85 ALA B O 1
ATOM 1851 N N . PRO B 1 86 ? 22.720 25.777 -12.433 1.00 31.95 86 PRO B N 1
ATOM 1852 C CA . PRO B 1 86 ? 23.718 26.632 -13.095 1.00 31.54 86 PRO B CA 1
ATOM 1853 C C . PRO B 1 86 ? 25.168 26.305 -12.734 1.00 31.36 86 PRO B C 1
ATOM 1854 O O . PRO B 1 86 ? 26.030 26.369 -13.610 1.00 31.25 86 PRO B O 1
ATOM 1858 N N . ARG B 1 87 ? 25.438 25.967 -11.470 1.00 30.97 87 ARG B N 1
ATOM 1859 C CA . ARG B 1 87 ? 26.802 25.642 -11.037 1.00 30.30 87 ARG B CA 1
ATOM 1860 C C . ARG B 1 87 ? 27.259 24.287 -11.610 1.00 30.15 87 ARG B C 1
ATOM 1861 O O . ARG B 1 87 ? 28.360 24.180 -12.135 1.00 29.60 87 ARG B O 1
ATOM 1869 N N . PHE B 1 88 ? 26.410 23.262 -11.515 1.00 30.48 88 PHE B N 1
ATOM 1870 C CA . PHE B 1 88 ? 26.720 21.956 -12.124 1.00 30.93 88 PHE B CA 1
ATOM 1871 C C . PHE B 1 88 ? 26.964 22.047 -13.634 1.00 31.18 88 PHE B C 1
ATOM 1872 O O . PHE B 1 88 ? 27.707 21.234 -14.195 1.00 31.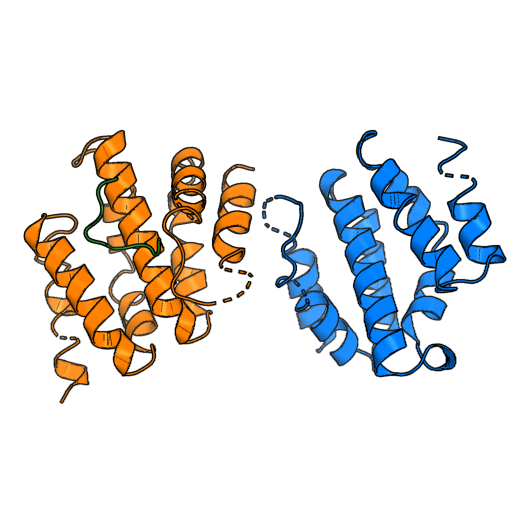78 88 PHE B O 1
ATOM 1880 N N . SER B 1 89 ? 26.352 23.038 -14.283 1.00 30.88 89 SER B N 1
ATOM 1881 C CA . SER B 1 89 ? 26.466 23.197 -15.735 1.00 31.04 89 SER B CA 1
ATOM 1882 C C . SER B 1 89 ? 27.859 23.634 -16.186 1.00 31.01 89 SER B C 1
ATOM 1883 O O . SER B 1 89 ? 28.248 23.368 -17.321 1.00 30.69 89 SER B O 1
ATOM 1888 N N . ASN B 1 90 ? 28.599 24.316 -15.308 1.00 31.19 90 ASN B N 1
ATOM 1889 C CA . ASN B 1 90 ? 29.930 24.817 -15.650 1.00 31.83 90 ASN B CA 1
ATOM 1890 C C . ASN B 1 90 ? 30.859 23.707 -16.166 1.00 32.17 90 ASN B C 1
ATOM 1891 O O . ASN B 1 90 ? 31.427 23.809 -17.272 1.00 32.18 90 ASN B O 1
ATOM 1896 N N . ASN B 1 91 ? 31.006 22.649 -15.371 1.00 32.00 91 ASN B N 1
ATOM 1897 C CA . ASN B 1 91 ? 31.888 21.533 -15.737 1.00 32.35 91 ASN B CA 1
ATOM 1898 C C . ASN B 1 91 ? 31.174 20.316 -16.304 1.00 32.20 91 ASN B C 1
ATOM 1899 O O . ASN B 1 91 ? 31.750 19.231 -16.314 1.00 32.44 91 ASN B O 1
ATOM 1904 N N . ILE B 1 92 ? 29.937 20.488 -16.780 1.00 32.27 92 ILE B N 1
ATOM 1905 C CA . ILE B 1 92 ? 29.076 19.344 -17.126 1.00 32.34 92 ILE B CA 1
ATOM 1906 C C . ILE B 1 92 ? 29.617 18.401 -18.228 1.00 31.77 92 ILE B C 1
ATOM 1907 O O . ILE B 1 92 ? 29.397 17.193 -18.164 1.00 31.55 92 ILE B O 1
ATOM 1912 N N . ILE B 1 93 ? 30.321 18.953 -19.222 1.00 31.72 93 ILE B N 1
ATOM 1913 C CA . ILE B 1 93 ? 30.982 18.147 -20.251 1.00 31.47 93 ILE B CA 1
ATOM 1914 C C . ILE B 1 93 ? 31.991 17.163 -19.633 1.00 31.57 93 ILE B C 1
ATOM 1915 O O . ILE B 1 93 ? 31.988 15.972 -19.957 1.00 31.29 93 ILE B O 1
ATOM 1920 N N . SER B 1 94 ? 32.851 17.672 -18.748 1.00 31.54 94 SER B N 1
ATOM 1921 C CA A SER B 1 94 ? 33.852 16.856 -18.063 0.50 31.39 94 SER B CA 1
ATOM 1922 C CA B SER B 1 94 ? 33.851 16.831 -18.088 0.50 31.44 94 SER B CA 1
ATOM 1923 C C . SER B 1 94 ? 33.185 15.810 -17.168 1.00 31.34 94 SER B C 1
ATOM 1924 O O . SER B 1 94 ? 33.626 14.658 -17.106 1.00 30.96 94 SER B O 1
ATOM 1929 N N . THR B 1 95 ? 32.113 16.231 -16.480 1.00 31.10 95 THR B N 1
ATOM 1930 C CA . THR B 1 95 ? 31.315 15.369 -15.606 1.00 31.11 95 THR B CA 1
ATOM 1931 C C . THR B 1 95 ? 30.761 14.171 -16.384 1.00 31.17 95 THR B C 1
ATOM 1932 O O . THR B 1 95 ? 30.882 13.031 -15.936 1.00 31.78 95 THR B O 1
ATOM 1936 N N . PHE B 1 96 ? 30.200 14.429 -17.564 1.00 30.84 96 PHE B N 1
ATOM 1937 C CA . PHE B 1 96 ? 29.619 13.367 -18.380 1.00 31.13 96 PHE B CA 1
ATOM 1938 C C . PHE B 1 96 ? 30.655 12.487 -19.099 1.00 31.30 96 PHE B C 1
ATOM 1939 O O . PHE B 1 96 ? 30.428 11.293 -19.279 1.00 32.01 96 PHE B O 1
ATOM 1947 N N . GLN B 1 97 ? 31.799 13.059 -19.463 1.00 31.60 97 GLN B N 1
ATOM 1948 C CA . GLN B 1 97 ? 32.933 12.260 -19.929 1.00 32.25 97 GLN B CA 1
ATOM 1949 C C . GLN B 1 97 ? 33.271 11.186 -18.888 1.00 32.03 97 GLN B C 1
ATOM 1950 O O . GLN B 1 97 ? 33.554 10.034 -19.232 1.00 31.97 97 GLN B O 1
ATOM 1956 N N . ASN B 1 98 ? 33.250 11.587 -17.617 1.00 31.73 98 ASN B N 1
ATOM 1957 C CA . ASN B 1 98 ? 33.549 10.696 -16.504 1.00 31.98 98 ASN B CA 1
ATOM 1958 C C . ASN B 1 98 ? 32.424 9.700 -16.282 1.00 31.82 98 ASN B C 1
ATOM 1959 O O . ASN B 1 98 ? 32.676 8.510 -16.094 1.00 32.35 98 ASN B O 1
ATOM 1964 N N . LEU B 1 99 ? 31.188 10.176 -16.365 1.00 32.33 99 LEU B N 1
ATOM 1965 C CA . LEU B 1 99 ? 30.007 9.321 -16.185 1.00 32.40 99 LEU B CA 1
ATOM 1966 C C . LEU B 1 99 ? 29.923 8.208 -17.220 1.00 32.68 99 LEU B C 1
ATOM 1967 O O . LEU B 1 99 ? 29.494 7.099 -16.900 1.00 32.32 99 LEU B O 1
ATOM 1972 N N . TYR B 1 100 ? 30.321 8.518 -18.455 1.00 32.95 100 TYR B N 1
ATOM 1973 C CA . TYR B 1 100 ? 30.216 7.572 -19.566 1.00 33.92 100 TYR B CA 1
ATOM 1974 C C . TYR B 1 100 ? 31.259 6.449 -19.490 1.00 34.33 100 TYR B C 1
ATOM 1975 O O . TYR B 1 100 ? 31.314 5.578 -20.364 1.00 34.33 100 TYR B O 1
ATOM 1984 N N . ARG B 1 101 ? 32.060 6.468 -18.425 1.00 34.84 101 ARG B N 1
ATOM 1985 C CA . ARG B 1 101 ? 32.986 5.383 -18.116 1.00 35.60 101 ARG B CA 1
ATOM 1986 C C . ARG B 1 101 ? 32.338 4.420 -17.112 1.00 35.46 101 ARG B C 1
ATOM 1987 O O . ARG B 1 101 ? 33.012 3.773 -16.315 1.00 35.58 101 ARG B O 1
ATOM 1995 N N . CYS B 1 102 ? 31.009 4.350 -17.172 1.00 35.14 102 CYS B N 1
ATOM 1996 C CA . CYS B 1 102 ? 30.194 3.411 -16.414 1.00 34.61 102 CYS B CA 1
ATOM 1997 C C . CYS B 1 102 ? 30.192 2.045 -17.124 1.00 34.30 102 CYS B C 1
ATOM 1998 O O . CYS B 1 102 ? 30.642 1.955 -18.272 1.00 34.26 102 CYS B O 1
ATOM 2001 N N . PRO B 1 103 ? 29.680 0.976 -16.464 1.00 33.86 103 PRO B N 1
ATOM 2002 C CA . PRO B 1 103 ? 29.515 -0.275 -17.215 1.00 33.58 103 PRO B CA 1
ATOM 2003 C C . PRO B 1 103 ? 28.544 -0.090 -18.383 1.00 33.46 103 PRO B C 1
ATOM 2004 O O . PRO B 1 103 ? 27.690 0.800 -18.346 1.00 32.97 103 PRO B O 1
ATOM 2008 N N . GLY B 1 104 ? 28.692 -0.926 -19.405 1.00 33.21 104 GLY B N 1
ATOM 2009 C CA . GLY B 1 104 ? 27.864 -0.875 -20.609 1.00 33.39 104 GLY B CA 1
ATOM 2010 C C . GLY B 1 104 ? 26.366 -0.767 -20.376 1.00 33.25 104 GLY B C 1
ATOM 2011 O O . GLY B 1 104 ? 25.695 0.033 -21.034 1.00 33.25 104 GLY B O 1
ATOM 2012 N N . ASP B 1 105 ? 25.849 -1.551 -19.430 1.00 32.80 105 ASP B N 1
ATOM 2013 C CA . ASP B 1 105 ? 24.408 -1.589 -19.148 1.00 32.89 105 ASP B CA 1
ATOM 2014 C C . ASP B 1 105 ? 23.862 -0.376 -18.384 1.00 32.63 105 ASP B C 1
ATOM 2015 O O . ASP B 1 105 ? 22.647 -0.270 -18.159 1.00 32.49 105 ASP B O 1
ATOM 2020 N N . ASP B 1 106 ? 24.764 0.520 -17.987 1.00 31.51 106 ASP B N 1
ATOM 2021 C CA . ASP B 1 106 ? 24.386 1.736 -17.272 1.00 31.36 106 ASP B CA 1
ATOM 2022 C C . ASP B 1 106 ? 24.259 2.937 -18.195 1.00 30.53 106 ASP B C 1
ATOM 2023 O O . ASP B 1 106 ? 23.763 3.969 -17.783 1.00 30.05 106 ASP B O 1
ATOM 2028 N N . LYS B 1 107 ? 24.688 2.803 -19.448 1.00 30.19 107 LYS B N 1
ATOM 2029 C CA . LYS B 1 107 ? 24.624 3.944 -20.365 1.00 30.54 107 LYS B CA 1
ATOM 2030 C C . LYS B 1 107 ? 23.190 4.408 -20.618 1.00 29.56 107 LYS B C 1
ATOM 2031 O O . LYS B 1 107 ? 22.942 5.603 -20.708 1.00 29.32 107 LYS B O 1
ATOM 2037 N N . SER B 1 108 ? 22.254 3.468 -20.727 1.00 29.37 108 SER B N 1
ATOM 2038 C CA . SER B 1 108 ? 20.844 3.818 -20.959 1.00 28.92 108 SER B CA 1
ATOM 2039 C C . SER B 1 108 ? 20.234 4.599 -19.790 1.00 28.79 108 SER B C 1
ATOM 2040 O O . SER B 1 108 ? 19.290 5.377 -19.966 1.00 28.43 108 SER B O 1
ATOM 2043 N N . LYS B 1 109 ? 20.795 4.397 -18.600 1.00 28.66 109 LYS B N 1
ATOM 2044 C CA . LYS B 1 109 ? 20.321 5.065 -17.397 1.00 28.09 109 LYS B CA 1
ATOM 2045 C C . LYS B 1 109 ? 20.765 6.520 -17.415 1.00 28.33 109 LYS B C 1
ATOM 2046 O O . LYS B 1 109 ? 20.041 7.396 -16.933 1.00 28.87 109 LYS B O 1
ATOM 2052 N N . ILE B 1 110 ? 21.944 6.780 -17.979 1.00 27.89 110 ILE B N 1
ATOM 2053 C CA . ILE B 1 110 ? 22.403 8.166 -18.160 1.00 28.32 110 ILE B CA 1
ATOM 2054 C C . ILE B 1 110 ? 21.516 8.918 -19.178 1.00 28.14 110 ILE B C 1
ATOM 2055 O O . ILE B 1 110 ? 21.076 10.055 -18.922 1.00 28.44 110 ILE B O 1
ATOM 2060 N N . VAL B 1 111 ? 21.251 8.278 -20.312 1.00 28.18 111 VAL B N 1
ATOM 2061 C CA . VAL B 1 111 ? 20.388 8.858 -21.340 1.00 27.32 111 VAL B CA 1
ATOM 2062 C C . VAL B 1 111 ? 18.971 9.133 -20.790 1.00 27.44 111 VAL B C 1
ATOM 2063 O O . VAL B 1 111 ? 18.401 10.198 -21.037 1.00 26.25 111 VAL B O 1
ATOM 2067 N N . ARG B 1 112 ? 18.419 8.178 -20.034 1.00 27.44 112 ARG B N 1
ATOM 2068 C CA . ARG B 1 112 ? 17.108 8.363 -19.401 1.00 28.19 112 ARG B CA 1
ATOM 2069 C C . ARG B 1 112 ? 17.049 9.664 -18.593 1.00 27.91 112 ARG B C 1
ATOM 2070 O O . ARG B 1 112 ? 16.088 10.436 -18.711 1.00 28.39 112 ARG B O 1
ATOM 2078 N N . VAL B 1 113 ? 18.063 9.892 -17.763 1.00 28.15 113 VAL B N 1
ATOM 2079 C CA . VAL B 1 113 ? 18.149 11.112 -16.953 1.00 27.99 113 VAL B CA 1
ATOM 2080 C C . VAL B 1 113 ? 18.239 12.356 -17.843 1.00 28.40 113 VAL B C 1
ATOM 2081 O O . VAL B 1 113 ? 17.531 13.342 -17.615 1.00 27.99 113 VAL B O 1
ATOM 2085 N N . LEU B 1 114 ? 19.117 12.304 -18.846 1.00 28.21 114 LEU B N 1
ATOM 2086 C CA . LEU B 1 114 ? 19.263 13.410 -19.799 1.00 28.85 114 LEU B CA 1
ATOM 2087 C C . LEU B 1 114 ? 17.959 13.765 -20.502 1.00 28.46 114 LEU B C 1
ATOM 2088 O O . LEU B 1 114 ? 17.628 14.944 -20.641 1.00 28.65 114 LEU B O 1
ATOM 2093 N N . ASN B 1 115 ? 17.211 12.750 -20.932 1.00 28.73 115 ASN B N 1
ATOM 2094 C CA . ASN B 1 115 ? 15.896 12.983 -21.549 1.00 28.98 115 ASN B CA 1
ATOM 2095 C C . ASN B 1 115 ? 14.865 13.624 -20.610 1.00 29.08 115 ASN B C 1
ATOM 2096 O O . ASN B 1 115 ? 14.086 14.488 -21.027 1.00 28.65 115 ASN B O 1
ATOM 2101 N N . LEU B 1 116 ? 14.851 13.185 -19.353 1.00 29.32 116 LEU B N 1
ATOM 2102 C CA . LEU B 1 116 ? 14.000 13.800 -18.327 1.00 29.43 116 LEU B CA 1
ATOM 2103 C C . LEU B 1 116 ? 14.391 15.253 -18.052 1.00 29.85 116 LEU B C 1
ATOM 2104 O O . LEU B 1 116 ? 13.517 16.125 -17.941 1.00 29.90 116 LEU B O 1
ATOM 2109 N N . TRP B 1 117 ? 15.697 15.511 -17.960 1.00 29.68 117 TRP B N 1
ATOM 2110 C CA . TRP B 1 117 ? 16.200 16.868 -17.776 1.00 30.22 117 TRP B CA 1
ATOM 2111 C C . TRP B 1 117 ? 15.722 17.797 -18.894 1.00 30.75 117 TRP B C 1
ATOM 2112 O O . TRP B 1 117 ? 15.298 18.930 -18.624 1.00 30.51 117 TRP B O 1
ATOM 2123 N N . GLN B 1 118 ? 15.788 17.310 -20.136 1.00 31.22 118 GLN B N 1
ATOM 2124 C CA . GLN B 1 118 ? 15.253 18.029 -21.304 1.00 32.55 118 GLN B CA 1
ATOM 2125 C C . GLN B 1 118 ? 13.734 18.210 -21.244 1.00 33.19 118 GLN B C 1
ATOM 2126 O O . GLN B 1 118 ? 13.230 19.330 -21.385 1.00 33.47 118 GLN B O 1
ATOM 2132 N N . LYS B 1 119 ? 13.016 17.114 -21.014 1.00 33.68 119 LYS B N 1
ATOM 2133 C CA . LYS B 1 119 ? 11.558 17.123 -20.941 1.00 34.76 119 LYS B CA 1
ATOM 2134 C C . LYS B 1 119 ? 11.044 18.143 -19.928 1.00 35.05 119 LYS B C 1
ATOM 2135 O O . LYS B 1 119 ? 10.081 18.862 -20.197 1.00 34.95 119 LYS B O 1
ATOM 2141 N N . ASN B 1 120 ? 11.701 18.198 -18.773 1.00 35.51 120 ASN B N 1
ATOM 2142 C CA . ASN B 1 120 ? 11.245 18.998 -17.639 1.00 36.22 120 ASN B CA 1
ATOM 2143 C C . ASN B 1 120 ? 12.021 20.304 -17.471 1.00 36.21 120 ASN B C 1
ATOM 2144 O O . ASN B 1 120 ? 11.866 21.000 -16.465 1.00 36.46 120 ASN B O 1
ATOM 2149 N N . ASN B 1 121 ? 12.855 20.621 -18.459 1.00 36.36 121 ASN B N 1
ATOM 2150 C CA . ASN B 1 121 ? 13.645 21.862 -18.492 1.00 37.19 121 ASN B CA 1
ATOM 2151 C C . ASN B 1 121 ? 14.491 22.105 -17.239 1.00 37.28 121 ASN B C 1
ATOM 2152 O O . ASN B 1 121 ? 14.583 23.234 -16.731 1.00 36.97 121 ASN B O 1
ATOM 2157 N N . VAL B 1 122 ? 15.105 21.028 -16.744 1.00 37.14 122 VAL B N 1
ATOM 2158 C CA . VAL B 1 122 ? 15.944 21.084 -15.542 1.00 37.55 122 VAL B CA 1
ATOM 2159 C C . VAL B 1 122 ? 17.253 21.799 -15.891 1.00 37.84 122 VAL B C 1
ATOM 2160 O O . VAL B 1 122 ? 17.783 22.584 -15.106 1.00 38.03 122 VAL B O 1
ATOM 2164 N N . PHE B 1 123 ? 17.751 21.512 -17.088 1.00 38.45 123 PHE B N 1
ATOM 2165 C CA . PHE B 1 123 ? 18.888 22.209 -17.673 1.00 38.62 123 PHE B CA 1
ATOM 2166 C C . PHE B 1 123 ? 18.455 22.721 -19.025 1.00 38.66 123 PHE B C 1
ATOM 2167 O O . PHE B 1 123 ? 17.521 22.189 -19.626 1.00 38.41 123 PHE B O 1
ATOM 2175 N N . LYS B 1 124 ? 19.134 23.758 -19.504 1.00 38.90 124 LYS B N 1
ATOM 2176 C CA . LYS B 1 124 ? 18.847 24.300 -20.816 1.00 39.21 124 LYS B CA 1
ATOM 2177 C C . LYS B 1 124 ? 19.202 23.265 -21.871 1.00 39.13 124 LYS B C 1
ATOM 2178 O O . LYS B 1 124 ? 20.178 22.512 -21.729 1.00 38.47 124 LYS B O 1
ATOM 2184 N N . SER B 1 125 ? 18.381 23.229 -22.914 1.00 38.62 125 SER B N 1
ATOM 2185 C CA . SER B 1 125 ? 18.500 22.259 -23.988 1.00 38.68 125 SER B CA 1
ATOM 2186 C C . SER B 1 125 ? 19.847 22.360 -24.706 1.00 38.29 125 SER B C 1
ATOM 2187 O O . SER B 1 125 ? 20.401 21.342 -25.130 1.00 38.54 125 SER B O 1
ATOM 2190 N N . GLU B 1 126 ? 20.373 23.583 -24.819 1.00 37.63 126 GLU B N 1
ATOM 2191 C CA . GLU B 1 126 ? 21.683 23.834 -25.431 1.00 37.29 126 GLU B CA 1
ATOM 2192 C C . GLU B 1 126 ? 22.808 23.128 -24.670 1.00 36.34 126 GLU B C 1
ATOM 2193 O O . GLU B 1 126 ? 23.816 22.749 -25.258 1.00 36.42 126 GLU B O 1
ATOM 2199 N N . ILE B 1 127 ? 22.612 22.955 -23.369 1.00 35.44 127 ILE B N 1
ATOM 2200 C CA . ILE B 1 127 ? 23.554 22.259 -22.492 1.00 34.94 127 ILE B CA 1
ATOM 2201 C C . ILE B 1 127 ? 23.426 20.735 -22.605 1.00 33.91 127 ILE B C 1
ATOM 2202 O O . ILE B 1 127 ? 24.435 20.018 -22.633 1.00 34.04 127 ILE B O 1
ATOM 2207 N N . ILE B 1 128 ? 22.180 20.264 -22.673 1.00 32.70 128 ILE B N 1
ATOM 2208 C CA A ILE B 1 128 ? 21.863 18.832 -22.686 0.50 31.89 128 ILE B CA 1
ATOM 2209 C CA B ILE B 1 128 ? 21.867 18.833 -22.684 0.50 32.11 128 ILE B CA 1
ATOM 2210 C C . ILE B 1 128 ? 22.224 18.141 -23.997 1.00 31.56 128 ILE B C 1
ATOM 2211 O O . ILE B 1 128 ? 22.718 17.004 -23.995 1.00 31.08 128 ILE B O 1
ATOM 2220 N N . GLN B 1 129 ? 21.966 18.816 -25.118 1.00 30.96 129 GLN B N 1
ATOM 2221 C CA . GLN B 1 129 ? 22.142 18.187 -26.417 1.00 30.47 129 GLN B CA 1
ATOM 2222 C C . GLN B 1 129 ? 23.529 17.558 -26.682 1.00 29.92 129 GLN B C 1
ATOM 2223 O O . GLN B 1 129 ? 23.589 16.414 -27.150 1.00 29.72 129 GLN B O 1
ATOM 2229 N N . PRO B 1 130 ? 24.636 18.289 -26.399 1.00 29.38 130 PRO B N 1
ATOM 2230 C CA . PRO B 1 130 ? 25.945 17.659 -26.614 1.00 28.90 130 PRO B CA 1
ATOM 2231 C C . PRO B 1 130 ? 26.166 16.437 -25.711 1.00 28.33 130 PRO B C 1
ATOM 2232 O O . PRO B 1 130 ? 26.887 15.520 -26.089 1.00 27.83 130 PRO B O 1
ATOM 2236 N N . LEU B 1 131 ? 25.539 16.427 -24.539 1.00 28.21 131 LEU B N 1
ATOM 2237 C CA . LEU B 1 131 ? 25.634 15.294 -23.620 1.00 28.34 131 LEU B CA 1
ATOM 2238 C C . LEU B 1 131 ? 24.960 14.054 -24.196 1.00 28.66 131 LEU B C 1
ATOM 2239 O O . LEU B 1 131 ? 25.470 12.946 -24.035 1.00 28.28 131 LEU B O 1
ATOM 2244 N N . LEU B 1 132 ? 23.812 14.254 -24.843 1.00 28.59 132 LEU B N 1
ATOM 2245 C CA . LEU B 1 132 ? 23.118 13.191 -25.564 1.00 28.89 132 LEU B CA 1
ATOM 2246 C C . LEU B 1 132 ? 23.924 12.739 -26.773 1.00 28.85 132 LEU B C 1
ATOM 2247 O O . LEU B 1 132 ? 24.080 11.540 -26.999 1.00 29.32 132 LEU B O 1
ATOM 2252 N N . ASP B 1 133 ? 24.428 13.691 -27.559 1.00 28.91 133 ASP B N 1
ATOM 2253 C CA . ASP B 1 133 ? 25.257 13.360 -28.725 1.00 29.04 133 ASP B CA 1
ATOM 2254 C C . ASP B 1 133 ? 26.433 12.466 -28.330 1.00 29.45 133 ASP B C 1
ATOM 2255 O O . ASP B 1 133 ? 26.753 11.520 -29.027 1.00 28.36 133 ASP B O 1
ATOM 2268 N N . ALA B 1 135 ? 26.533 10.292 -25.838 1.00 31.74 135 ALA B N 1
ATOM 2269 C CA . ALA B 1 135 ? 25.989 8.950 -25.607 1.00 31.92 135 ALA B CA 1
ATOM 2270 C C . ALA B 1 135 ? 25.890 8.151 -26.904 1.00 31.99 135 ALA B C 1
ATOM 2271 O O . ALA B 1 135 ? 26.407 7.040 -26.983 1.00 32.15 135 ALA B O 1
ATOM 2273 N N . ALA B 1 136 ? 25.246 8.741 -27.916 1.00 32.04 136 ALA B N 1
ATOM 2274 C CA . ALA B 1 136 ? 25.048 8.119 -29.223 1.00 32.12 136 ALA B CA 1
ATOM 2275 C C . ALA B 1 136 ? 26.353 7.838 -29.949 1.00 32.20 136 ALA B C 1
ATOM 2276 O O . ALA B 1 136 ? 26.507 6.794 -30.581 1.00 31.71 136 ALA B O 1
ATOM 2278 N N . ALA B 1 137 ? 27.289 8.779 -29.864 1.00 32.54 137 ALA B N 1
ATOM 2279 C CA . ALA B 1 137 ? 28.598 8.616 -30.498 1.00 33.23 137 ALA B CA 1
ATOM 2280 C C . ALA B 1 137 ? 29.371 7.430 -29.919 1.00 33.80 137 ALA B C 1
ATOM 2281 O O . ALA B 1 137 ? 30.102 6.754 -30.637 1.00 33.92 137 ALA B O 1
ATOM 2283 N N . LEU B 1 138 ? 29.216 7.197 -28.618 1.00 34.61 138 LEU B N 1
ATOM 2284 C CA . LEU B 1 138 ? 29.792 6.024 -27.953 1.00 35.85 138 LEU B CA 1
ATOM 2285 C C . LEU B 1 138 ? 29.213 4.696 -28.456 1.00 36.49 138 LEU B C 1
ATOM 2286 O O . LEU B 1 138 ? 29.919 3.689 -28.485 1.00 37.00 138 LEU B O 1
ATOM 2291 N N . GLU B 1 139 ? 27.936 4.703 -28.847 1.00 37.52 139 GLU B N 1
ATOM 2292 C CA . GLU B 1 139 ? 27.242 3.499 -29.330 1.00 38.49 139 GLU B CA 1
ATOM 2293 C C . GLU B 1 139 ? 27.648 3.113 -30.748 1.00 39.08 139 GLU B C 1
ATOM 2294 O O . GLU B 1 139 ? 27.257 2.051 -31.247 1.00 39.23 139 GLU B O 1
ATOM 2300 N N . HIS B 1 140 ? 28.430 3.977 -31.394 1.00 39.77 140 HIS B N 1
ATOM 2301 C CA . HIS B 1 140 ? 28.960 3.702 -32.728 1.00 40.21 140 HIS B CA 1
ATOM 2302 C C . HIS B 1 140 ? 30.481 3.523 -32.691 1.00 40.49 140 HIS B C 1
ATOM 2303 O O . HIS B 1 140 ? 31.141 3.892 -31.714 1.00 40.59 140 HIS B O 1
ATOM 2310 N N . PRO C 2 6 ? 12.856 0.958 -1.329 0.70 31.02 -1 PRO Z N 1
ATOM 2311 C CA . PRO C 2 6 ? 12.730 1.337 -2.736 0.70 30.98 -1 PRO Z CA 1
ATOM 2312 C C . PRO C 2 6 ? 13.945 2.118 -3.227 0.70 30.91 -1 PRO Z C 1
ATOM 2313 O O . PRO C 2 6 ? 14.400 3.048 -2.556 0.70 30.83 -1 PRO Z O 1
ATOM 2317 N N . SER C 2 7 ? 14.457 1.734 -4.393 0.70 30.95 0 SER Z N 1
ATOM 2318 C CA . SER C 2 7 ? 15.622 2.385 -4.990 0.70 30.84 0 SER Z CA 1
ATOM 2319 C C . SER C 2 7 ? 15.239 3.714 -5.621 0.70 31.01 0 SER Z C 1
ATOM 2320 O O . SER C 2 7 ? 14.082 3.919 -6.000 0.70 30.78 0 SER Z O 1
ATOM 2323 N N . T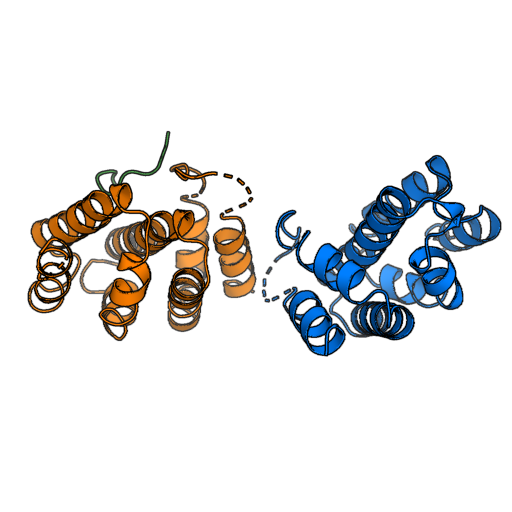YR C 2 8 ? 16.217 4.612 -5.733 1.00 31.18 1 TYR Z N 1
ATOM 2324 C CA . TYR C 2 8 ? 15.987 5.938 -6.297 1.00 31.29 1 TYR Z CA 1
ATOM 2325 C C . TYR C 2 8 ? 15.679 5.884 -7.788 1.00 31.85 1 TYR Z C 1
ATOM 2326 O O . TYR C 2 8 ? 16.379 5.220 -8.559 1.00 32.12 1 TYR Z O 1
ATOM 2335 N N . SER C 2 9 ? 14.625 6.600 -8.166 1.00 31.91 2 SER Z N 1
ATOM 2336 C CA . SER C 2 9 ? 14.235 6.778 -9.549 1.00 32.41 2 SER Z CA 1
ATOM 2337 C C . SER C 2 9 ? 14.278 8.273 -9.874 1.00 32.41 2 SER Z C 1
ATOM 2338 O O . SER C 2 9 ? 13.779 9.092 -9.085 1.00 32.51 2 SER Z O 1
ATOM 2341 N N . PRO C 2 10 ? 14.869 8.636 -11.032 1.00 32.28 3 PRO Z N 1
ATOM 2342 C CA . PRO C 2 10 ? 14.870 10.030 -11.482 1.00 32.38 3 PRO Z CA 1
ATOM 2343 C C . PRO C 2 10 ? 13.478 10.514 -11.924 1.00 32.66 3 PRO Z C 1
ATOM 2344 O O . PRO C 2 10 ? 13.322 11.677 -12.287 1.00 32.47 3 PRO Z O 1
ATOM 2348 N N . THR C 2 11 ? 12.491 9.616 -11.900 1.00 33.14 4 THR Z N 1
ATOM 2349 C CA . THR C 2 11 ? 11.085 9.974 -12.144 1.00 33.78 4 THR Z CA 1
ATOM 2350 C C . THR C 2 11 ? 10.328 10.360 -10.868 1.00 34.05 4 THR Z C 1
ATOM 2351 O O . THR C 2 11 ? 9.240 10.941 -10.935 1.00 34.47 4 THR Z O 1
ATOM 2355 N N . SER C 2 12 ? 10.893 10.017 -9.713 1.00 34.72 5 SER Z N 1
ATOM 2356 C CA . SER C 2 12 ? 10.236 10.243 -8.420 1.00 35.17 5 SER Z CA 1
ATOM 2357 C C . SER C 2 12 ? 10.274 11.707 -7.976 1.00 35.27 5 SER Z C 1
ATOM 2358 O O . SER C 2 12 ? 11.329 12.346 -8.046 1.00 35.44 5 SER Z O 1
ATOM 2361 N N . PRO C 2 13 ? 9.117 12.243 -7.533 1.00 35.32 6 PRO Z N 1
ATOM 2362 C CA . PRO C 2 13 ? 9.000 13.625 -7.052 1.00 35.29 6 PRO Z CA 1
ATOM 2363 C C . PRO C 2 13 ? 9.934 13.969 -5.887 1.00 35.29 6 PRO Z C 1
ATOM 2364 O O . PRO C 2 13 ? 10.302 13.092 -5.099 1.00 35.46 6 PRO Z O 1
ATOM 2368 N N . SER C 2 14 ? 10.298 15.246 -5.789 1.00 35.26 7 SER Z N 1
ATOM 2369 C CA . SER C 2 14 ? 11.173 15.753 -4.726 1.00 35.04 7 SER Z CA 1
ATOM 2370 C C . SER C 2 14 ? 10.502 15.804 -3.352 1.00 35.06 7 SER Z C 1
ATOM 2371 O O . SER C 2 14 ? 9.313 15.506 -3.209 1.00 35.18 7 SER Z O 1
#

Sequence (277 aa):
EAVKTFNSELYSLDKPPISKAKTQITKAAIKAIKFYKHVVQSVEKFIQKCKPEYKVPGLYVIDSIVRQSRHQFGQEKDVFAPRFSNNIISSTFQNLYRCPGDDDKSKIVRRVLNLWQKNNVFKSEIIQPLLDAAALEEAVKTFNSELYSLDKPPISKAKTQITKAAIKAIKFYKHVVQQSVEKFIQKCKPEYKVPGLYVIDSIVRQSRHQFGQEKDVFAPRFSNNIISSTFQNLYRCPGDDKSKIVRVLNLWQKNNVFKSEIIIQPLLDAAALEHPSYSPTSPS

GO terms:
  GO:0005634 nucleus (C, IDA)
  GO:0003723 RNA binding (F, IDA)
  GO:2000805 negative regulation of termination of RNA polymerase II transcription, poly(A)-coupled (P, IDA)
  GO:0032786 positive regulation of DNA-templated transcription, elongation (P, IDA)
  GO:1990269 RNA polymerase II C-terminal domain phosphoserine binding (F, IDA)
  GO:0005634 nucleus (C, EXP)
  GO:0016363 nuclear matrix (C, EXP)
  GO:0043175 RNA polymerase core enzyme binding (F, IPI)
  GO:0005515 protein binding (F, IPI)
  GO:0005654 nucleoplasm (C, IDA)

Solvent-accessible surface area: 15331 Å² total

CATH classification: 1.25.40.90

Organism: Homo sapiens (NCBI:txid9606)

Radius of gyration: 22.73 Å; Cα contacts (8 Å, |Δi|>4): 291; chains: 3; bounding box: 49×44×70 Å